Protein AF-A0A662UZ34-F1 (afdb_monomer_lite)

Foldseek 3Di:
DVVVVVVVVVVVVVVVVVVVVVVVLVVLLVVLVVLLVVLLVCLLVQLLVQLVVCVPPPQVVLCVDPLSVVCVVVVDDPSNLSSVLSSQLSSLVSNLVSLVSSVDDDPVSVVSNVVSVLSNLLSVLVCLLVVQLSVLLVVLVVQLVVVCVVDDPVCNVVSVVSSVLSSQLSNLVSNQVSCVSSVNPCVQSNLLSQLVSLLVVLLCCLVPVLVVVCVVPVVCVVVSVVSSVVSNVVSNLVSQLSSCVVPPVSNVVSVVVVVVVVVVVVVVCVVVVVVVVVVVVVVVVVPD

Structure (mmCIF, N/CA/C/O backbone):
data_AF-A0A662UZ34-F1
#
_entry.id   AF-A0A662UZ34-F1
#
loop_
_atom_sit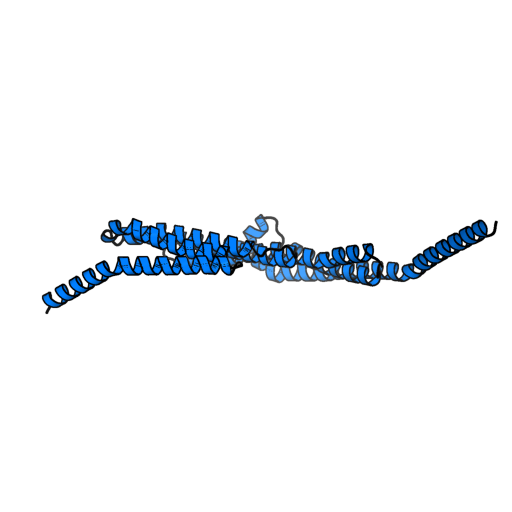e.group_PDB
_atom_site.id
_atom_site.type_symbol
_atom_site.label_atom_id
_atom_site.label_alt_id
_atom_site.label_comp_id
_atom_site.label_asym_id
_atom_site.label_entity_id
_atom_site.label_seq_id
_atom_site.pdbx_PDB_ins_code
_atom_site.Cartn_x
_atom_site.Cartn_y
_atom_site.Cartn_z
_atom_site.occupancy
_atom_site.B_iso_or_equiv
_atom_site.auth_seq_id
_atom_site.auth_comp_id
_atom_site.auth_asym_id
_atom_site.auth_atom_id
_atom_site.pdbx_PDB_model_num
ATOM 1 N N . MET A 1 1 ? 55.546 22.349 -35.699 1.00 67.06 1 MET A N 1
ATOM 2 C CA . MET A 1 1 ? 54.870 21.581 -36.770 1.00 67.06 1 MET A CA 1
ATOM 3 C C . MET A 1 1 ? 54.443 20.185 -36.302 1.00 67.06 1 MET A C 1
ATOM 5 O O . MET A 1 1 ? 53.274 19.873 -36.446 1.00 67.06 1 MET A O 1
ATOM 9 N N . LYS A 1 2 ? 55.320 19.399 -35.653 1.00 78.00 2 LYS A N 1
ATOM 10 C CA . LYS A 1 2 ? 55.004 18.058 -35.110 1.00 78.00 2 LYS A CA 1
ATOM 11 C C . LYS A 1 2 ? 53.800 18.019 -34.144 1.00 78.00 2 LYS A C 1
ATOM 13 O O . LYS A 1 2 ? 52.876 17.260 -34.371 1.00 78.00 2 LYS A O 1
ATOM 18 N N . ILE A 1 3 ? 53.741 18.946 -33.184 1.00 82.38 3 ILE A N 1
ATOM 19 C CA . ILE A 1 3 ? 52.634 19.054 -32.207 1.00 82.38 3 ILE A CA 1
ATOM 20 C C . ILE A 1 3 ? 51.262 19.262 -32.880 1.00 82.38 3 ILE A C 1
ATOM 22 O O . ILE A 1 3 ? 50.265 18.700 -32.443 1.00 82.38 3 ILE A O 1
ATOM 26 N N . LEU A 1 4 ? 51.205 20.052 -33.960 1.00 82.50 4 LEU A N 1
ATOM 27 C CA . LEU A 1 4 ? 49.956 20.313 -34.686 1.00 82.50 4 LEU A CA 1
ATOM 28 C C . LEU A 1 4 ? 49.492 19.073 -35.466 1.00 82.50 4 LEU A C 1
ATOM 30 O O . LEU A 1 4 ? 48.300 18.785 -35.509 1.00 82.50 4 LEU A O 1
ATOM 34 N N . ALA A 1 5 ? 50.434 18.330 -36.054 1.00 85.56 5 ALA A N 1
ATOM 35 C CA . ALA A 1 5 ? 50.147 17.071 -36.735 1.00 85.56 5 ALA A CA 1
ATOM 36 C C . ALA A 1 5 ? 49.669 15.993 -35.748 1.00 85.56 5 ALA A C 1
ATOM 38 O O . ALA A 1 5 ? 48.693 15.302 -36.026 1.00 85.56 5 ALA A O 1
ATOM 39 N N . ASP A 1 6 ? 50.291 15.904 -34.570 1.00 88.56 6 ASP A N 1
ATOM 40 C CA . ASP A 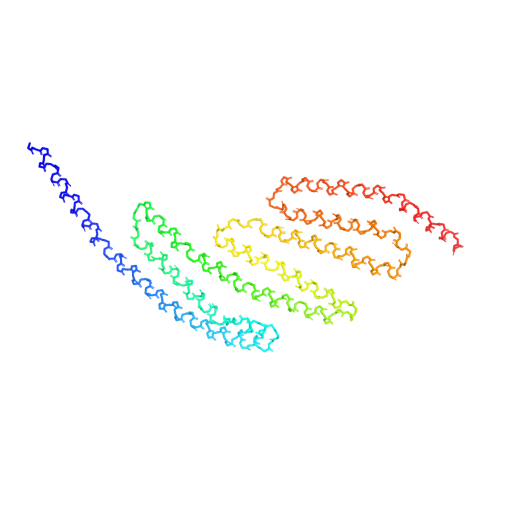1 6 ? 49.896 14.960 -33.520 1.00 88.56 6 ASP A CA 1
ATOM 41 C C . ASP A 1 6 ? 48.487 15.275 -32.979 1.00 88.56 6 ASP A C 1
ATOM 43 O O . ASP A 1 6 ? 47.665 14.369 -32.843 1.00 88.56 6 ASP A O 1
ATOM 47 N N . ALA A 1 7 ? 48.161 16.556 -32.764 1.00 86.25 7 ALA A N 1
ATOM 48 C CA . ALA A 1 7 ? 46.827 16.987 -32.334 1.00 86.25 7 ALA A CA 1
ATOM 49 C C . ALA A 1 7 ? 45.736 16.702 -33.384 1.00 86.25 7 ALA A C 1
ATOM 51 O O . ALA A 1 7 ? 44.643 16.256 -33.036 1.00 86.25 7 ALA A O 1
ATOM 52 N N . LEU A 1 8 ? 46.030 16.917 -34.673 1.00 87.25 8 LEU A N 1
ATOM 53 C CA . LEU A 1 8 ? 45.118 16.578 -35.771 1.00 87.25 8 LEU A CA 1
ATOM 54 C C . LEU A 1 8 ? 44.890 15.067 -35.872 1.00 87.25 8 LEU A C 1
ATOM 56 O O . LEU A 1 8 ? 43.747 14.633 -36.014 1.00 87.25 8 LEU A O 1
ATOM 60 N N . ASN A 1 9 ? 45.948 14.267 -35.732 1.00 89.19 9 ASN A N 1
ATOM 61 C CA . ASN A 1 9 ? 45.849 12.809 -35.740 1.00 89.19 9 ASN A CA 1
ATOM 62 C C . ASN A 1 9 ? 45.040 12.294 -34.542 1.00 89.19 9 ASN A C 1
ATOM 64 O O . ASN A 1 9 ? 44.185 11.428 -34.708 1.00 89.19 9 ASN A O 1
ATOM 68 N N . GLN A 1 10 ? 45.251 12.856 -33.349 1.00 90.25 10 GLN A N 1
ATOM 69 C CA . GLN A 1 10 ? 44.483 12.505 -32.155 1.00 90.25 10 GLN A CA 1
ATOM 70 C C . GLN A 1 10 ? 43.002 12.877 -32.304 1.00 90.25 10 GLN A C 1
ATOM 72 O O . GLN A 1 10 ? 42.129 12.086 -31.957 1.00 90.25 10 GLN A O 1
ATOM 77 N N . PHE A 1 11 ? 42.698 14.048 -32.869 1.00 90.06 11 PHE A N 1
ATOM 78 C CA . PHE A 1 11 ? 41.322 14.457 -33.146 1.00 90.06 11 PHE A CA 1
ATOM 79 C C . PHE A 1 11 ? 40.639 13.534 -34.163 1.00 90.06 11 PHE A C 1
ATOM 81 O O . PHE A 1 11 ? 39.514 13.093 -33.933 1.00 90.06 11 PHE A O 1
ATOM 88 N N . GLN A 1 12 ? 41.327 13.182 -35.253 1.00 89.94 12 GLN A N 1
ATOM 89 C CA . GLN A 1 12 ? 40.814 12.232 -36.242 1.00 89.94 12 GLN A CA 1
ATOM 90 C C . GLN A 1 12 ? 40.575 10.846 -35.634 1.00 89.94 12 GLN A C 1
ATOM 92 O O . GLN A 1 12 ? 39.525 10.254 -35.874 1.00 89.94 12 GLN A O 1
ATOM 97 N N . GLN A 1 13 ? 41.493 10.348 -34.800 1.00 88.56 13 GLN A N 1
ATOM 98 C CA . GLN A 1 13 ? 41.311 9.078 -34.094 1.00 88.56 13 GLN A CA 1
ATOM 99 C C . GLN A 1 13 ? 40.128 9.129 -33.124 1.00 88.56 13 GLN A C 1
ATOM 101 O O . GLN A 1 13 ? 39.324 8.202 -33.106 1.00 88.56 13 GLN A O 1
ATOM 106 N N . ASN A 1 14 ? 39.956 10.222 -32.379 1.00 88.75 14 ASN A N 1
ATOM 107 C CA . ASN A 1 14 ? 38.806 10.403 -31.492 1.00 88.75 14 ASN A CA 1
ATOM 108 C C . ASN A 1 14 ? 37.482 10.415 -32.270 1.00 88.75 14 ASN A C 1
ATOM 110 O O . ASN A 1 14 ? 36.530 9.765 -31.847 1.00 88.75 14 ASN A O 1
ATOM 114 N N . LEU A 1 15 ? 37.422 11.089 -33.425 1.00 89.12 15 LEU A N 1
ATOM 115 C CA . LEU A 1 15 ? 36.237 11.071 -34.289 1.00 89.12 15 LEU A CA 1
ATOM 116 C C . LEU A 1 15 ? 35.927 9.667 -34.812 1.00 89.12 15 LEU A C 1
ATOM 118 O O . LEU A 1 15 ? 34.780 9.234 -34.753 1.00 89.12 15 LEU A O 1
ATOM 122 N N . VAL A 1 16 ? 36.939 8.939 -35.289 1.00 90.00 16 VAL A N 1
ATOM 123 C CA . VAL A 1 16 ? 36.770 7.559 -35.764 1.00 90.00 16 VAL A CA 1
ATOM 124 C C . VAL A 1 16 ? 36.310 6.644 -34.628 1.00 90.00 16 VAL A C 1
ATOM 126 O O . VAL A 1 16 ? 35.415 5.829 -34.832 1.00 90.00 16 VAL A O 1
ATOM 129 N N . ASN A 1 17 ? 36.848 6.813 -33.420 1.00 87.25 17 ASN A N 1
ATOM 130 C CA . ASN A 1 17 ? 36.442 6.043 -32.245 1.00 87.25 17 ASN A CA 1
ATOM 131 C C . ASN A 1 17 ? 34.979 6.309 -31.862 1.00 87.25 17 ASN A C 1
ATOM 133 O O . ASN A 1 17 ? 34.238 5.356 -31.640 1.00 87.25 17 ASN A O 1
ATOM 137 N N . VAL A 1 18 ? 34.540 7.573 -31.865 1.00 85.31 18 VAL A N 1
ATOM 138 C CA . VAL A 1 18 ? 33.136 7.938 -31.607 1.00 85.31 18 VAL A CA 1
ATOM 139 C C . VAL A 1 18 ? 32.210 7.370 -32.685 1.00 85.31 18 VAL A C 1
ATOM 141 O O . VAL A 1 18 ? 31.170 6.803 -32.365 1.00 85.31 18 VAL A O 1
ATOM 144 N N . LEU A 1 19 ? 32.583 7.468 -33.965 1.00 85.75 19 LEU A N 1
ATOM 145 C CA . LEU A 1 19 ? 31.785 6.906 -35.061 1.00 85.75 19 LEU A CA 1
ATOM 146 C C . LEU A 1 19 ? 31.680 5.380 -34.967 1.00 85.75 19 LEU A C 1
ATOM 148 O O . LEU A 1 19 ? 30.591 4.832 -35.129 1.00 85.75 19 LEU A O 1
ATOM 152 N N . ASN A 1 20 ? 32.783 4.698 -34.655 1.00 88.56 20 ASN A N 1
ATOM 153 C CA . ASN A 1 20 ? 32.791 3.252 -34.452 1.00 88.56 20 ASN A CA 1
ATOM 154 C C . ASN A 1 20 ? 31.930 2.851 -33.250 1.00 88.56 20 ASN A C 1
ATOM 156 O O . ASN A 1 20 ? 31.204 1.863 -33.325 1.00 88.56 20 ASN A O 1
ATOM 160 N N . GLU A 1 21 ? 31.960 3.619 -32.161 1.00 83.81 21 GLU A N 1
ATOM 161 C CA . GLU A 1 21 ? 31.096 3.383 -31.006 1.00 83.81 21 GLU A CA 1
ATOM 162 C C . GLU A 1 21 ? 29.612 3.534 -31.369 1.00 83.81 21 GLU A C 1
ATOM 164 O O . GLU A 1 21 ? 28.816 2.656 -31.041 1.00 83.81 21 GLU A O 1
ATOM 169 N N . VAL A 1 22 ? 29.239 4.574 -32.123 1.00 82.12 22 VAL A N 1
ATOM 170 C CA . VAL A 1 22 ? 27.859 4.769 -32.602 1.00 82.12 22 VAL A CA 1
ATOM 171 C C . VAL A 1 22 ? 27.410 3.610 -33.494 1.00 82.12 22 VAL A C 1
ATOM 173 O O . VAL A 1 22 ? 26.333 3.052 -33.278 1.00 82.12 22 VAL A O 1
ATOM 176 N N . VAL A 1 23 ? 28.232 3.204 -34.467 1.00 87.50 23 VAL A N 1
ATOM 177 C CA . VAL A 1 23 ? 27.909 2.097 -35.382 1.00 87.50 23 VAL A CA 1
ATOM 178 C C . VAL A 1 23 ? 27.772 0.775 -34.624 1.00 87.50 23 VAL A C 1
ATOM 180 O O . VAL A 1 23 ? 26.818 0.033 -34.858 1.00 87.50 23 VAL A O 1
ATOM 183 N N . ASN A 1 24 ? 28.651 0.507 -33.657 1.00 89.81 24 ASN A N 1
ATOM 184 C CA . ASN A 1 24 ? 28.604 -0.710 -32.841 1.00 89.81 24 ASN A CA 1
ATOM 185 C C . ASN A 1 24 ? 27.383 -0.769 -31.906 1.00 89.81 24 ASN A C 1
ATOM 187 O O . ASN A 1 24 ? 27.010 -1.853 -31.460 1.00 89.81 24 ASN A O 1
ATOM 191 N N . ARG A 1 25 ? 26.736 0.369 -31.621 1.00 88.25 25 ARG A N 1
ATOM 192 C CA . ARG A 1 25 ? 25.513 0.456 -30.802 1.00 88.25 25 ARG A CA 1
ATOM 193 C C . ARG A 1 25 ? 24.221 0.376 -31.619 1.00 88.25 25 ARG A C 1
ATOM 195 O O . ARG A 1 25 ? 23.162 0.145 -31.041 1.00 88.25 25 ARG A O 1
ATOM 202 N N . LEU A 1 26 ? 24.269 0.509 -32.949 1.00 91.00 26 LEU A N 1
ATOM 203 C CA . LEU A 1 26 ? 23.073 0.386 -33.796 1.00 91.00 26 LEU A CA 1
ATOM 204 C C . LEU A 1 26 ? 22.305 -0.934 -33.578 1.00 91.00 26 LEU A C 1
ATOM 206 O O . LEU A 1 26 ? 21.080 -0.872 -33.450 1.00 91.00 26 LEU A O 1
ATOM 210 N N . PRO A 1 27 ? 22.960 -2.110 -33.468 1.00 92.94 27 PRO A N 1
ATOM 211 C CA . PRO A 1 27 ? 22.248 -3.361 -33.218 1.00 92.94 27 PRO A CA 1
ATOM 212 C C . PRO A 1 27 ? 21.472 -3.370 -31.895 1.00 92.94 27 PRO A C 1
ATOM 214 O O . PRO A 1 27 ? 20.335 -3.840 -31.866 1.00 92.94 27 PRO A O 1
ATOM 217 N N . SER A 1 28 ? 22.041 -2.828 -30.809 1.00 94.44 28 SER A N 1
ATOM 218 C CA . SER A 1 28 ? 21.357 -2.791 -29.510 1.00 94.44 28 SER A CA 1
ATOM 219 C C . SER A 1 28 ? 20.204 -1.791 -29.498 1.00 94.44 28 SER A C 1
ATOM 221 O O . SER A 1 28 ? 19.167 -2.083 -28.910 1.00 94.44 28 SER A O 1
ATOM 223 N N . ILE A 1 29 ? 20.328 -0.664 -30.207 1.00 94.06 29 ILE A N 1
ATOM 224 C CA . ILE A 1 29 ? 19.228 0.297 -30.385 1.00 94.06 29 ILE A CA 1
ATOM 225 C C . ILE A 1 29 ? 18.052 -0.353 -31.118 1.00 94.06 29 ILE A C 1
ATOM 227 O O . ILE A 1 29 ? 16.913 -0.264 -30.659 1.00 94.06 29 ILE A O 1
ATOM 231 N N . ILE A 1 30 ? 18.318 -1.046 -32.228 1.00 96.44 30 ILE A N 1
ATOM 232 C CA . ILE A 1 30 ? 17.278 -1.758 -32.983 1.00 96.44 30 ILE A CA 1
ATOM 233 C C . ILE A 1 30 ? 16.635 -2.838 -32.105 1.00 96.44 30 ILE A C 1
ATOM 235 O O . ILE A 1 30 ? 15.409 -2.929 -32.043 1.00 96.44 30 ILE A O 1
ATOM 239 N N . GLY A 1 31 ? 17.443 -3.617 -31.383 1.00 97.62 31 GLY A N 1
ATOM 240 C CA . GLY A 1 31 ? 16.947 -4.631 -30.455 1.00 97.62 31 GLY A CA 1
ATOM 241 C C . GLY A 1 31 ? 16.064 -4.046 -29.349 1.00 97.62 31 GLY A C 1
ATOM 242 O O . GLY A 1 31 ? 14.992 -4.580 -29.079 1.00 97.62 31 GLY A O 1
ATOM 243 N N . ALA A 1 32 ? 16.456 -2.916 -28.759 1.00 97.50 32 ALA A N 1
ATOM 244 C CA . ALA A 1 32 ? 15.689 -2.235 -27.719 1.00 97.50 32 ALA A CA 1
ATOM 245 C C . ALA A 1 32 ? 14.325 -1.754 -28.239 1.00 97.50 32 ALA A C 1
ATOM 247 O O . ALA A 1 32 ? 13.303 -1.969 -27.586 1.00 97.50 32 ALA A O 1
ATOM 248 N N . ILE A 1 33 ? 14.285 -1.179 -29.446 1.00 97.56 33 ILE A N 1
ATOM 249 C CA . ILE A 1 33 ? 13.031 -0.784 -30.107 1.00 97.56 33 ILE A CA 1
ATOM 250 C C . ILE A 1 33 ? 12.129 -2.006 -30.315 1.00 97.56 33 ILE A C 1
ATOM 252 O O . ILE A 1 33 ? 10.944 -1.956 -29.988 1.00 97.56 33 ILE A O 1
ATOM 256 N N . ILE A 1 34 ? 12.684 -3.116 -30.811 1.00 98.31 34 ILE A N 1
ATOM 257 C CA . ILE A 1 34 ? 11.935 -4.363 -31.011 1.00 98.31 34 ILE A CA 1
ATOM 258 C C . ILE A 1 34 ? 11.365 -4.878 -29.683 1.00 98.31 34 ILE A C 1
ATOM 260 O O . ILE A 1 34 ? 10.194 -5.248 -29.639 1.00 98.31 34 ILE A O 1
ATOM 264 N N . ILE A 1 35 ? 12.143 -4.861 -28.597 1.00 98.31 35 ILE A N 1
ATOM 265 C CA . ILE A 1 35 ? 11.679 -5.288 -27.268 1.00 98.31 35 ILE A CA 1
ATOM 266 C C . ILE A 1 35 ? 10.489 -4.446 -26.799 1.00 98.31 35 ILE A C 1
ATOM 268 O O . ILE A 1 35 ? 9.485 -5.012 -26.368 1.00 98.31 35 ILE A O 1
ATOM 272 N N . VAL A 1 36 ? 10.559 -3.116 -26.915 1.00 98.19 36 VAL A N 1
ATOM 273 C CA . VAL A 1 36 ? 9.448 -2.232 -26.520 1.00 98.19 36 VAL A CA 1
ATOM 274 C C . VAL A 1 36 ? 8.213 -2.480 -27.385 1.00 98.19 36 VAL A C 1
ATOM 276 O O . VAL A 1 36 ? 7.099 -2.530 -26.864 1.00 98.19 36 VAL A O 1
ATOM 279 N N . LEU A 1 37 ? 8.385 -2.690 -28.694 1.00 98.38 37 LEU A N 1
ATOM 280 C CA . LEU A 1 37 ? 7.277 -3.026 -29.592 1.00 98.38 37 LEU A CA 1
ATOM 281 C C . LEU A 1 37 ? 6.620 -4.357 -29.208 1.00 98.38 37 LEU A C 1
ATOM 283 O O . LEU A 1 37 ? 5.393 -4.435 -29.135 1.00 98.38 37 LEU A O 1
ATOM 287 N N . ILE A 1 38 ? 7.417 -5.386 -28.908 1.00 98.38 38 ILE A N 1
ATOM 288 C CA . ILE A 1 38 ? 6.913 -6.675 -28.417 1.00 98.38 38 ILE A CA 1
ATOM 289 C C . ILE A 1 38 ? 6.170 -6.479 -27.094 1.00 98.38 38 ILE A C 1
ATOM 291 O O . ILE A 1 38 ? 5.065 -6.994 -26.941 1.00 98.38 38 ILE A O 1
ATOM 295 N N . GLY A 1 39 ? 6.732 -5.707 -26.164 1.00 98.31 39 GLY A N 1
ATOM 296 C CA . GLY A 1 39 ? 6.106 -5.380 -24.887 1.00 98.31 39 GLY A CA 1
ATOM 297 C C . GLY A 1 39 ? 4.767 -4.667 -25.040 1.00 98.31 39 GLY A C 1
ATOM 298 O O . GLY A 1 39 ? 3.802 -5.023 -24.371 1.00 98.31 39 GLY A O 1
ATOM 299 N N . TYR A 1 40 ? 4.672 -3.712 -25.963 1.00 98.38 40 TYR A N 1
ATOM 300 C CA . TYR A 1 40 ? 3.424 -3.021 -26.277 1.00 98.38 40 TYR A CA 1
ATOM 301 C C . TYR A 1 40 ? 2.358 -3.976 -26.819 1.00 98.38 40 TYR A C 1
ATOM 303 O O . TYR A 1 40 ? 1.230 -3.979 -26.324 1.00 98.38 40 TYR A O 1
ATOM 311 N N . VAL A 1 41 ? 2.713 -4.816 -27.797 1.00 98.44 41 VAL A N 1
ATOM 312 C CA . VAL A 1 41 ? 1.787 -5.800 -28.380 1.00 98.44 41 VAL A CA 1
ATOM 313 C C . VAL A 1 41 ? 1.362 -6.830 -27.331 1.00 98.44 41 VAL A C 1
ATOM 315 O O . VAL A 1 41 ? 0.172 -7.100 -27.182 1.00 98.44 41 VAL A O 1
ATOM 318 N N . ALA A 1 42 ? 2.306 -7.370 -26.559 1.00 98.31 42 ALA A N 1
ATOM 319 C CA . ALA A 1 42 ? 2.018 -8.304 -25.475 1.00 98.31 42 ALA A CA 1
ATOM 320 C C . ALA A 1 42 ? 1.122 -7.665 -24.404 1.00 98.31 42 ALA A C 1
ATOM 322 O O . ALA A 1 42 ? 0.151 -8.281 -23.967 1.00 98.31 42 ALA A O 1
ATOM 323 N N . GLY A 1 43 ? 1.405 -6.417 -24.026 1.00 98.25 43 GLY A N 1
ATOM 324 C CA . GLY A 1 43 ? 0.610 -5.645 -23.078 1.00 98.25 43 GLY A CA 1
ATOM 325 C C . GLY A 1 43 ? -0.819 -5.421 -23.562 1.00 98.25 43 GLY A C 1
ATOM 326 O O . GLY A 1 43 ? -1.753 -5.588 -22.784 1.00 98.25 43 GLY A O 1
ATOM 327 N N . GLU A 1 44 ? -1.011 -5.105 -24.843 1.00 98.00 44 GLU A N 1
ATOM 328 C CA . GLU A 1 44 ? -2.340 -4.953 -25.444 1.00 98.00 44 GLU A CA 1
ATOM 329 C C . GLU A 1 44 ? -3.127 -6.268 -25.432 1.00 98.00 44 GLU A C 1
ATOM 331 O O . GLU A 1 44 ? -4.288 -6.298 -25.018 1.00 98.00 44 GLU A O 1
ATOM 336 N N . LEU A 1 45 ? -2.491 -7.368 -25.845 1.00 98.12 45 LEU A N 1
ATOM 337 C CA . LEU A 1 45 ? -3.126 -8.685 -25.903 1.00 98.12 45 LEU A CA 1
ATOM 338 C C . LEU A 1 45 ? -3.509 -9.187 -24.507 1.00 98.12 45 LEU A C 1
ATOM 340 O O . LEU A 1 45 ? -4.653 -9.590 -24.284 1.00 98.12 45 LEU A O 1
ATOM 344 N N . ILE A 1 46 ? -2.569 -9.142 -23.562 1.00 98.06 46 ILE A N 1
ATOM 345 C CA . ILE A 1 46 ? -2.771 -9.629 -22.194 1.00 98.06 46 ILE A CA 1
ATOM 346 C C . ILE A 1 46 ? -3.713 -8.695 -21.430 1.00 98.06 46 ILE A C 1
ATOM 348 O O . ILE A 1 46 ? -4.646 -9.173 -20.787 1.00 98.06 46 ILE A O 1
ATOM 352 N N . GLY A 1 47 ? -3.532 -7.376 -21.538 1.00 97.50 47 GLY A N 1
ATOM 353 C CA . GLY A 1 47 ? -4.408 -6.387 -20.907 1.00 97.50 47 GLY A CA 1
ATOM 354 C C . GLY A 1 47 ? -5.855 -6.519 -21.380 1.00 97.50 47 GLY A C 1
ATOM 355 O O . GLY A 1 47 ? -6.771 -6.562 -20.559 1.00 97.50 47 GLY A O 1
ATOM 356 N N . SER A 1 48 ? -6.068 -6.707 -22.685 1.00 97.19 48 SER A N 1
ATOM 357 C CA . SER A 1 48 ? -7.398 -6.963 -23.252 1.00 97.19 48 SER A CA 1
ATOM 358 C C . SER A 1 48 ? -7.991 -8.299 -22.800 1.00 97.19 48 SER A C 1
ATOM 360 O O . SER A 1 48 ? -9.198 -8.398 -22.563 1.00 97.19 48 SER A O 1
ATOM 362 N N . ALA A 1 49 ? -7.171 -9.347 -22.681 1.00 97.56 49 ALA A N 1
ATOM 363 C CA . ALA A 1 49 ? -7.619 -10.639 -22.168 1.00 97.56 49 ALA A CA 1
ATOM 364 C C . ALA A 1 49 ? -8.068 -10.527 -20.704 1.00 97.56 49 ALA A C 1
ATOM 366 O O . ALA A 1 49 ? -9.155 -10.992 -20.357 1.00 97.56 49 ALA A O 1
ATOM 367 N N . ILE A 1 50 ? -7.272 -9.859 -19.866 1.00 96.94 50 ILE A N 1
ATOM 368 C CA . ILE A 1 50 ? -7.583 -9.630 -18.453 1.00 96.94 50 ILE A CA 1
ATOM 369 C C . ILE A 1 50 ? -8.827 -8.764 -18.309 1.00 96.94 50 ILE A C 1
ATOM 371 O O . ILE A 1 50 ? -9.709 -9.135 -17.541 1.00 96.94 50 ILE A O 1
ATOM 375 N N . ASN A 1 51 ? -8.960 -7.689 -19.089 1.00 97.12 51 ASN A N 1
ATOM 376 C CA . ASN A 1 51 ? -10.171 -6.871 -19.121 1.00 97.12 51 ASN A CA 1
ATOM 377 C C . ASN A 1 51 ? -11.414 -7.754 -19.324 1.00 97.12 51 ASN A C 1
ATOM 379 O O . ASN A 1 51 ? -12.299 -7.780 -18.471 1.00 97.12 51 ASN A O 1
ATOM 383 N N . LYS A 1 52 ? -11.438 -8.588 -20.374 1.00 96.75 52 LYS A N 1
ATOM 384 C CA . LYS A 1 52 ? -12.574 -9.487 -20.652 1.00 96.75 52 LYS A CA 1
ATOM 385 C C . LYS A 1 52 ? -12.869 -10.449 -19.500 1.00 96.75 52 LYS A C 1
ATOM 387 O O . LYS A 1 52 ? -14.037 -10.727 -19.213 1.00 96.75 52 LYS A O 1
ATOM 392 N N . VAL A 1 53 ? -11.829 -10.975 -18.849 1.00 96.50 53 VAL A N 1
ATOM 393 C CA . VAL A 1 53 ? -11.969 -11.852 -17.676 1.00 96.50 53 VAL A CA 1
ATOM 394 C C . VAL A 1 53 ? -12.598 -11.081 -16.514 1.00 96.50 53 VAL A C 1
ATOM 396 O O . VAL A 1 53 ? -13.624 -11.511 -15.986 1.00 96.50 53 VAL A O 1
ATOM 399 N N . ILE A 1 54 ? -12.056 -9.920 -16.154 1.00 95.44 54 ILE A N 1
ATOM 400 C CA . ILE A 1 54 ? -12.563 -9.089 -15.057 1.00 95.44 54 ILE A CA 1
ATOM 401 C C . ILE A 1 54 ? -13.993 -8.632 -15.332 1.00 95.44 54 ILE A C 1
ATOM 403 O O . ILE A 1 54 ? -14.858 -8.792 -14.470 1.00 95.44 54 ILE A O 1
ATOM 407 N N . GLN A 1 55 ? -14.282 -8.154 -16.540 1.00 94.75 55 GLN A N 1
ATOM 408 C CA . GLN A 1 55 ? -15.616 -7.716 -16.930 1.00 94.75 55 GLN A CA 1
ATOM 4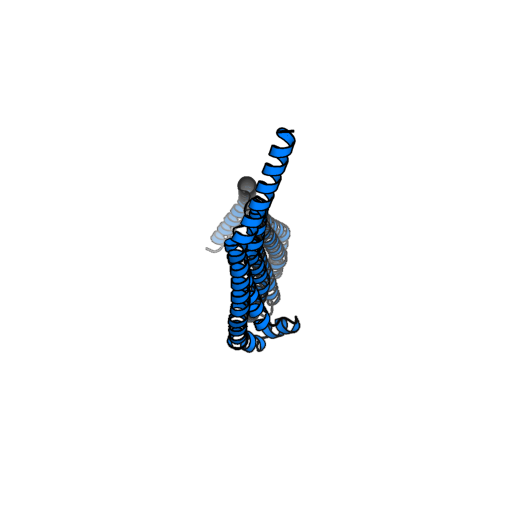09 C C . GLN A 1 55 ? -16.647 -8.836 -16.730 1.00 94.75 55 GLN A C 1
ATOM 411 O O . GLN A 1 55 ? -17.743 -8.621 -16.206 1.00 94.75 55 GLN A O 1
ATOM 416 N N . LYS A 1 56 ? -16.304 -10.064 -17.140 1.00 94.75 56 LYS A N 1
ATOM 417 C CA . LYS A 1 56 ? -17.212 -11.213 -17.075 1.00 94.75 56 LYS A CA 1
ATOM 418 C C . LYS A 1 56 ? -17.386 -11.754 -15.657 1.00 94.75 56 LYS A C 1
ATOM 420 O O . LYS A 1 56 ? -18.519 -12.042 -15.274 1.00 94.75 56 LYS A O 1
ATOM 425 N N . PHE A 1 57 ? -16.292 -11.934 -14.921 1.00 93.75 57 PHE A N 1
ATOM 426 C CA . PHE A 1 57 ? -16.285 -12.677 -13.658 1.00 93.75 57 PHE A CA 1
ATOM 427 C C . PHE A 1 57 ? -16.359 -11.795 -12.412 1.00 93.75 57 PHE A C 1
ATOM 429 O O . PHE A 1 57 ? -16.824 -12.269 -11.380 1.00 93.75 57 PHE A O 1
ATOM 436 N N . VAL A 1 58 ? -15.937 -10.534 -12.496 1.00 90.62 58 VAL A N 1
ATOM 437 C CA . VAL A 1 58 ? -15.884 -9.619 -11.348 1.00 90.62 58 VAL A CA 1
ATOM 438 C C . VAL A 1 58 ? -16.883 -8.486 -11.530 1.00 90.62 58 VAL A C 1
ATOM 440 O O . VAL A 1 58 ? -17.809 -8.350 -10.735 1.00 90.62 58 VAL A O 1
ATOM 443 N N . GLU A 1 59 ? -16.756 -7.708 -12.602 1.00 89.75 59 GLU A N 1
ATOM 444 C CA . GLU A 1 59 ? -17.498 -6.458 -12.753 1.00 89.75 59 GLU A CA 1
ATOM 445 C C . GLU A 1 59 ? -19.002 -6.685 -12.967 1.00 89.75 59 GLU A C 1
ATOM 447 O O . GLU A 1 59 ? -19.821 -6.092 -12.269 1.00 89.75 59 GLU A O 1
ATOM 452 N N . LYS A 1 60 ? -19.404 -7.592 -13.870 1.00 90.31 60 LYS A N 1
ATOM 453 C CA . LYS A 1 60 ? -20.829 -7.900 -14.106 1.00 90.31 60 LYS A CA 1
ATOM 454 C C . LYS A 1 60 ? -21.558 -8.392 -12.845 1.00 90.31 60 LYS A C 1
ATOM 456 O O . LYS A 1 60 ? -22.649 -7.880 -12.579 1.00 90.31 60 LYS A O 1
ATOM 461 N N . PRO A 1 61 ? -21.025 -9.358 -12.069 1.00 89.06 61 PRO A N 1
ATOM 462 C CA . PRO A 1 61 ? -21.611 -9.724 -10.781 1.00 89.06 61 PRO A CA 1
ATOM 463 C C . PRO A 1 61 ? -21.618 -8.568 -9.781 1.00 89.06 61 PRO A C 1
ATOM 465 O O . PRO A 1 61 ? -22.637 -8.340 -9.129 1.00 89.06 61 PRO A O 1
ATOM 468 N N . LEU A 1 62 ? -20.522 -7.808 -9.690 1.00 87.56 62 LEU A N 1
ATOM 469 C CA . LEU A 1 62 ? -20.398 -6.712 -8.734 1.00 87.56 62 LEU A CA 1
ATOM 470 C C . LEU A 1 62 ? -21.401 -5.590 -9.017 1.00 87.56 62 LEU A C 1
ATOM 472 O O . LEU A 1 62 ? -22.023 -5.097 -8.080 1.00 87.56 62 LEU A O 1
ATOM 476 N N . ASN A 1 63 ? -21.647 -5.256 -10.285 1.00 87.62 63 ASN A N 1
ATOM 477 C CA . ASN A 1 63 ? -22.613 -4.237 -10.716 1.00 87.62 63 ASN A CA 1
ATOM 478 C C . ASN A 1 63 ? -24.063 -4.546 -10.297 1.00 87.62 63 ASN A C 1
ATOM 480 O O . ASN A 1 63 ? -24.911 -3.655 -10.296 1.00 87.62 63 ASN A O 1
ATOM 484 N N . ARG A 1 64 ? -24.371 -5.792 -9.911 1.00 88.31 64 ARG A N 1
ATOM 485 C CA . ARG A 1 64 ? -25.682 -6.163 -9.347 1.00 88.31 64 ARG A CA 1
ATOM 486 C C . ARG A 1 64 ? -25.808 -5.829 -7.860 1.00 88.31 64 ARG A C 1
ATOM 488 O O . ARG A 1 64 ? -26.916 -5.834 -7.333 1.00 88.31 64 ARG A O 1
ATOM 495 N N . THR A 1 65 ? -24.694 -5.548 -7.192 1.00 85.50 65 THR A N 1
ATOM 496 C CA . THR A 1 65 ? -24.633 -5.197 -5.771 1.00 85.50 65 THR A CA 1
ATOM 497 C C . THR A 1 65 ? -24.663 -3.684 -5.574 1.00 85.50 65 THR A C 1
ATOM 499 O O . THR A 1 65 ? -24.257 -2.920 -6.451 1.00 85.50 65 THR A O 1
ATOM 502 N N . ASP A 1 66 ? -25.067 -3.238 -4.387 1.00 81.12 66 ASP A N 1
ATOM 503 C CA . ASP A 1 66 ? -25.045 -1.813 -4.033 1.00 81.12 66 ASP A CA 1
ATOM 504 C C . ASP A 1 66 ? -23.623 -1.243 -3.951 1.00 81.12 66 ASP A C 1
ATOM 506 O O . ASP A 1 66 ? -23.444 -0.032 -3.978 1.00 81.12 66 ASP A O 1
ATOM 510 N N . ILE A 1 67 ? -22.598 -2.091 -3.823 1.00 78.69 67 ILE A N 1
ATOM 511 C CA . ILE A 1 67 ? -21.189 -1.678 -3.881 1.00 78.69 67 ILE A CA 1
ATOM 512 C C . ILE A 1 67 ? -20.799 -1.364 -5.330 1.00 78.69 67 ILE A C 1
ATOM 514 O O . ILE A 1 67 ? -20.265 -0.292 -5.599 1.00 78.69 67 ILE A O 1
ATOM 518 N N . GLY A 1 68 ? -21.106 -2.265 -6.269 1.00 82.56 68 GLY A N 1
ATOM 519 C CA . GLY A 1 68 ? -20.774 -2.065 -7.683 1.00 82.56 68 GLY A CA 1
ATOM 520 C C . GLY A 1 68 ? -21.510 -0.890 -8.316 1.00 82.56 68 GLY A C 1
ATOM 521 O O . GLY A 1 68 ? -20.916 -0.167 -9.108 1.00 82.56 68 GLY A O 1
ATOM 522 N N . LYS A 1 69 ? -22.762 -0.635 -7.912 1.00 83.31 69 LYS A N 1
ATOM 523 C CA . LYS A 1 69 ? -23.497 0.569 -8.333 1.00 83.31 69 LYS A CA 1
ATOM 524 C C . LYS A 1 69 ? -22.770 1.849 -7.919 1.00 83.31 69 LYS A C 1
ATOM 526 O O . LYS A 1 69 ? -22.521 2.687 -8.774 1.00 83.31 69 LYS A O 1
ATOM 531 N N . THR A 1 70 ? -22.346 1.947 -6.655 1.00 80.38 70 THR A N 1
ATOM 532 C CA . THR A 1 70 ? -21.580 3.103 -6.163 1.00 80.38 70 THR A CA 1
ATOM 533 C C . THR A 1 70 ? -20.258 3.275 -6.918 1.00 80.38 70 THR A C 1
ATOM 535 O O . THR A 1 70 ? -19.924 4.384 -7.311 1.00 80.38 70 THR A O 1
ATOM 538 N N . ILE A 1 71 ? -19.511 2.195 -7.179 1.00 82.00 71 ILE A N 1
ATOM 539 C CA . ILE A 1 71 ? -18.251 2.266 -7.948 1.00 82.00 71 ILE A CA 1
ATOM 540 C C . ILE A 1 71 ? -18.500 2.799 -9.367 1.00 82.00 71 ILE A C 1
ATOM 542 O O . ILE A 1 71 ? -17.760 3.650 -9.855 1.00 82.00 71 ILE A O 1
ATOM 546 N N . ARG A 1 72 ? -19.569 2.336 -10.017 1.00 83.31 72 ARG A N 1
ATOM 547 C CA . ARG A 1 72 ? -19.933 2.756 -11.372 1.00 83.31 72 ARG A CA 1
ATOM 548 C C . ARG A 1 72 ? -20.429 4.203 -11.429 1.00 83.31 72 ARG A C 1
ATOM 550 O O . ARG A 1 72 ? -20.127 4.903 -12.389 1.00 83.31 72 ARG A O 1
ATOM 557 N N . GLU A 1 73 ? -21.147 4.663 -10.405 1.00 83.56 73 GLU A N 1
ATOM 558 C CA . GLU A 1 73 ? -21.557 6.069 -10.245 1.00 83.56 73 GLU A CA 1
ATOM 559 C C . GLU A 1 73 ? -20.355 7.015 -10.119 1.00 83.56 73 GLU A C 1
ATOM 561 O O . GLU A 1 73 ? -20.421 8.151 -10.579 1.00 83.56 73 GLU A O 1
ATOM 566 N N . LEU A 1 74 ? -19.231 6.534 -9.577 1.00 79.06 74 LEU A N 1
ATOM 567 C CA . LEU A 1 74 ? -17.959 7.264 -9.543 1.00 79.06 74 LEU A CA 1
ATOM 568 C C . LEU A 1 74 ? -17.233 7.287 -10.904 1.00 79.06 74 LEU A C 1
ATOM 570 O O . LEU A 1 74 ? -16.132 7.824 -10.996 1.00 79.06 74 LEU A O 1
ATOM 574 N N . GLY A 1 75 ? -17.822 6.708 -11.958 1.00 83.19 75 GLY A N 1
ATOM 575 C CA . GLY A 1 75 ? -17.235 6.649 -13.299 1.00 83.19 75 GLY A CA 1
ATOM 576 C C . GLY A 1 75 ? -16.075 5.659 -13.431 1.00 83.19 75 GLY A C 1
ATOM 577 O O . GLY A 1 75 ? -15.295 5.761 -14.374 1.00 83.19 75 GLY A O 1
ATOM 578 N N . LEU A 1 76 ? -15.937 4.717 -12.491 1.00 83.62 76 LEU A N 1
ATOM 579 C CA . LEU A 1 76 ? -14.854 3.736 -12.482 1.00 83.62 76 LEU A CA 1
ATOM 580 C C . LEU A 1 76 ? -15.289 2.440 -13.181 1.00 83.62 76 LEU A C 1
ATOM 582 O O . LEU A 1 76 ? -16.164 1.726 -12.687 1.00 83.62 76 LEU A O 1
ATOM 586 N N . ASP A 1 77 ? -14.641 2.110 -14.299 1.00 90.38 77 ASP A N 1
ATOM 587 C CA . ASP A 1 77 ? -14.754 0.799 -14.947 1.00 90.38 77 ASP A CA 1
ATOM 588 C C . ASP A 1 77 ? -13.604 -0.105 -14.480 1.00 90.38 77 ASP A C 1
ATOM 590 O O . ASP A 1 77 ? -12.435 0.128 -14.791 1.00 90.38 77 ASP A O 1
ATOM 594 N N . LEU A 1 78 ? -13.928 -1.131 -13.685 1.00 90.62 78 LEU A N 1
ATOM 595 C CA . LEU A 1 78 ? -12.926 -2.023 -13.091 1.00 90.62 78 LEU A CA 1
ATOM 596 C C . LEU A 1 78 ? -12.183 -2.849 -14.136 1.00 90.62 78 LEU A C 1
ATOM 598 O O . LEU A 1 78 ? -11.005 -3.161 -13.947 1.00 90.62 78 LEU A O 1
ATOM 602 N N . SER A 1 79 ? -12.873 -3.247 -15.202 1.00 94.06 79 SER A N 1
ATOM 603 C CA . SER A 1 79 ? -12.296 -4.094 -16.237 1.00 94.06 79 SER A CA 1
ATOM 604 C C . SER A 1 79 ? -11.279 -3.330 -17.073 1.00 94.06 79 SER A C 1
ATOM 606 O O . SER A 1 79 ? -10.155 -3.811 -17.255 1.00 94.06 79 SER A O 1
ATOM 608 N N . ASP A 1 80 ? -11.626 -2.106 -17.469 1.00 94.31 80 ASP A N 1
ATOM 609 C CA . ASP A 1 80 ? -10.727 -1.196 -18.175 1.00 94.31 80 ASP A CA 1
ATOM 610 C C . ASP A 1 80 ? -9.551 -0.785 -17.294 1.00 94.31 80 ASP A C 1
ATOM 612 O O . ASP A 1 80 ? -8.407 -0.769 -17.750 1.00 94.31 80 ASP A O 1
ATOM 616 N N . LEU A 1 81 ? -9.805 -0.528 -16.010 1.00 94.19 81 LEU A N 1
ATOM 617 C CA . LEU A 1 81 ? -8.774 -0.130 -15.065 1.00 94.19 81 LEU A CA 1
ATOM 618 C C . LEU A 1 81 ? -7.746 -1.244 -14.831 1.00 94.19 81 LEU A C 1
ATOM 620 O O . LEU A 1 81 ? -6.548 -1.015 -14.987 1.00 94.19 81 LEU A O 1
ATOM 624 N N . ILE A 1 82 ? -8.187 -2.466 -14.510 1.00 95.50 82 ILE A N 1
ATOM 625 C CA . ILE A 1 82 ? -7.275 -3.600 -14.278 1.00 95.50 82 ILE A CA 1
ATOM 626 C C . ILE A 1 82 ? -6.552 -3.989 -15.575 1.00 95.50 82 ILE A C 1
ATOM 628 O O . ILE A 1 82 ? -5.344 -4.246 -15.557 1.00 95.50 82 ILE A O 1
ATOM 632 N N . GLY A 1 83 ? -7.261 -4.010 -16.708 1.00 96.56 83 GLY A N 1
ATOM 633 C CA . GLY A 1 83 ? -6.664 -4.304 -18.011 1.00 96.56 83 GLY A CA 1
ATOM 634 C C . GLY A 1 83 ? -5.607 -3.272 -18.408 1.00 96.56 83 GLY A C 1
ATOM 635 O O . GLY A 1 83 ? -4.498 -3.640 -18.803 1.00 96.56 83 GLY A O 1
ATOM 636 N N . GLY A 1 84 ? -5.918 -1.985 -18.236 1.00 97.25 84 GLY A N 1
ATOM 637 C CA . GLY A 1 84 ? -5.024 -0.865 -18.522 1.00 97.25 84 GLY A CA 1
ATOM 638 C C . GLY A 1 84 ? -3.780 -0.853 -17.636 1.00 97.25 84 GLY A C 1
ATOM 639 O O . GLY A 1 84 ? -2.671 -0.702 -18.146 1.00 97.25 84 GLY A O 1
ATOM 640 N N . LEU A 1 85 ? -3.936 -1.093 -16.331 1.00 97.31 85 LEU A N 1
ATOM 641 C CA . LEU A 1 85 ? -2.808 -1.206 -15.402 1.00 97.31 85 LEU A CA 1
ATOM 642 C C . LEU A 1 85 ? -1.920 -2.409 -15.723 1.00 97.31 85 LEU A C 1
ATOM 644 O O . LEU A 1 85 ? -0.697 -2.296 -15.694 1.00 97.31 85 LEU A O 1
ATOM 648 N N . THR A 1 86 ? -2.513 -3.541 -16.113 1.00 97.94 86 THR A N 1
ATOM 649 C CA . THR A 1 86 ? -1.731 -4.709 -16.536 1.00 97.94 86 THR A CA 1
ATOM 650 C C . THR A 1 86 ? -0.936 -4.417 -17.809 1.00 97.94 86 THR A C 1
ATOM 652 O O . THR A 1 86 ? 0.255 -4.724 -17.879 1.00 97.94 86 THR A O 1
ATOM 655 N N . LYS A 1 87 ? -1.563 -3.773 -18.803 1.00 98.12 87 LYS A N 1
ATOM 656 C CA . LYS A 1 87 ? -0.873 -3.315 -20.016 1.00 98.12 87 LYS A CA 1
ATOM 657 C C . LYS A 1 87 ? 0.289 -2.385 -19.667 1.00 98.12 87 LYS A C 1
ATOM 659 O O . LYS A 1 87 ? 1.396 -2.597 -20.156 1.00 98.12 87 LYS A O 1
ATOM 664 N N . ALA A 1 88 ? 0.052 -1.389 -18.812 1.00 98.06 88 ALA A N 1
ATOM 665 C CA . ALA A 1 88 ? 1.083 -0.458 -18.366 1.00 98.06 88 ALA A CA 1
ATOM 666 C C . ALA A 1 88 ? 2.248 -1.191 -17.688 1.00 98.06 88 ALA A C 1
ATOM 668 O O . ALA A 1 88 ? 3.401 -0.907 -17.991 1.00 98.06 88 ALA A O 1
ATOM 669 N N . PHE A 1 89 ? 1.964 -2.186 -16.845 1.00 97.94 89 PHE A N 1
ATOM 670 C CA . PHE A 1 89 ? 2.988 -2.964 -16.150 1.00 97.94 89 PHE A CA 1
ATOM 671 C C . PHE A 1 89 ? 3.868 -3.769 -17.118 1.00 97.94 89 PHE A C 1
ATOM 673 O O . PHE A 1 89 ? 5.093 -3.736 -17.014 1.00 97.94 89 PHE A O 1
ATOM 680 N N . ILE A 1 90 ? 3.262 -4.436 -18.105 1.00 98.31 90 ILE A N 1
ATOM 681 C CA . ILE A 1 90 ? 3.992 -5.196 -19.135 1.00 98.31 90 ILE A CA 1
ATOM 682 C C . ILE A 1 90 ? 4.870 -4.265 -19.981 1.00 98.31 90 ILE A C 1
ATOM 684 O O . ILE A 1 90 ? 6.033 -4.581 -20.244 1.00 98.31 90 ILE A O 1
ATOM 688 N N . ILE A 1 91 ? 4.346 -3.097 -20.365 1.00 98.44 91 ILE A N 1
ATOM 689 C CA . ILE A 1 91 ? 5.118 -2.081 -21.090 1.00 98.44 91 ILE A CA 1
ATOM 690 C C . ILE A 1 91 ? 6.296 -1.602 -20.234 1.00 98.44 91 ILE A C 1
ATOM 692 O O . ILE A 1 91 ? 7.419 -1.569 -20.734 1.00 98.44 91 ILE A O 1
ATOM 696 N N . SER A 1 92 ? 6.088 -1.314 -18.947 1.00 98.19 92 SER A N 1
ATOM 697 C CA . SER A 1 92 ? 7.163 -0.916 -18.032 1.00 98.19 92 SER A CA 1
ATOM 698 C C . SER A 1 92 ? 8.280 -1.961 -17.958 1.00 98.19 92 SER A C 1
ATOM 700 O O . SER A 1 92 ? 9.448 -1.599 -18.071 1.00 98.19 92 SER A O 1
ATOM 702 N N . ILE A 1 93 ? 7.949 -3.254 -17.856 1.00 98.19 93 ILE A N 1
ATOM 703 C CA . ILE A 1 93 ? 8.951 -4.338 -17.873 1.00 98.19 93 ILE A CA 1
ATOM 704 C C . ILE A 1 93 ? 9.718 -4.361 -19.201 1.00 98.19 93 ILE A C 1
ATOM 706 O O . ILE A 1 93 ? 10.936 -4.532 -19.210 1.00 98.19 93 ILE A O 1
ATOM 710 N N . SER A 1 94 ? 9.034 -4.158 -20.329 1.00 98.38 94 SER A N 1
ATOM 711 C CA . SER A 1 94 ? 9.704 -4.120 -21.633 1.00 98.38 94 SER A CA 1
ATOM 712 C C . SER A 1 94 ? 10.665 -2.938 -21.771 1.00 98.38 94 SER A C 1
ATOM 714 O O . SER A 1 94 ? 11.724 -3.085 -22.372 1.00 98.38 94 SER A O 1
ATOM 716 N N . ILE A 1 95 ? 10.340 -1.790 -21.166 1.00 98.38 95 ILE A N 1
ATOM 717 C CA . ILE A 1 95 ? 11.226 -0.622 -21.131 1.00 98.38 95 ILE A CA 1
ATOM 718 C C . ILE A 1 95 ? 12.477 -0.932 -20.308 1.00 98.38 95 ILE A C 1
ATOM 720 O O . ILE A 1 95 ? 13.574 -0.606 -20.753 1.00 98.38 95 ILE A O 1
ATOM 724 N N . VAL A 1 96 ? 12.332 -1.599 -19.158 1.00 98.19 96 VAL A N 1
ATOM 725 C CA . VAL A 1 96 ? 13.480 -2.055 -18.355 1.00 98.19 96 VAL A CA 1
ATOM 726 C C . VAL A 1 96 ? 14.391 -2.952 -19.191 1.00 98.19 96 VAL A C 1
ATOM 728 O O . VAL A 1 96 ? 15.563 -2.635 -19.369 1.00 98.19 96 VAL A O 1
ATOM 731 N N . ALA A 1 97 ? 13.834 -3.996 -19.808 1.00 97.94 97 ALA A N 1
ATOM 732 C CA . ALA A 1 97 ? 14.600 -4.918 -20.644 1.00 97.94 97 ALA A CA 1
ATOM 733 C C . ALA A 1 97 ? 15.277 -4.221 -21.842 1.00 97.94 97 ALA A C 1
ATOM 735 O O . ALA A 1 97 ? 16.400 -4.560 -22.216 1.00 97.94 97 ALA A O 1
ATOM 736 N N . ALA A 1 98 ? 14.611 -3.234 -22.445 1.00 97.81 98 ALA A N 1
ATOM 737 C CA . ALA A 1 98 ? 15.168 -2.443 -23.534 1.00 97.81 98 ALA A CA 1
ATOM 738 C C . ALA A 1 98 ? 16.343 -1.572 -23.068 1.00 97.81 98 ALA A C 1
ATOM 740 O O . ALA A 1 98 ? 17.369 -1.519 -23.742 1.00 97.81 98 ALA A O 1
ATOM 741 N N . VAL A 1 99 ? 16.222 -0.921 -21.909 1.00 97.25 99 VAL A N 1
ATOM 742 C CA . VAL A 1 99 ? 17.294 -0.106 -21.323 1.00 97.25 99 VAL A CA 1
ATOM 743 C C . VAL A 1 99 ? 18.493 -0.963 -20.920 1.00 97.25 99 VAL A C 1
ATOM 745 O O . VAL A 1 99 ? 19.628 -0.575 -21.204 1.00 97.25 99 VAL A O 1
ATOM 748 N N . ASP A 1 100 ? 18.255 -2.148 -20.362 1.00 95.88 100 ASP A N 1
ATOM 749 C CA . ASP A 1 100 ? 19.314 -3.108 -20.046 1.00 95.88 100 ASP A CA 1
ATOM 750 C C . ASP A 1 100 ? 20.064 -3.549 -21.314 1.00 95.88 100 ASP A C 1
ATOM 752 O O . ASP A 1 100 ? 21.296 -3.588 -21.325 1.00 95.88 100 ASP A O 1
ATOM 756 N N . LEU A 1 101 ? 19.345 -3.797 -22.418 1.00 96.12 101 LEU A N 1
ATOM 757 C CA . LEU A 1 101 ? 19.951 -4.152 -23.705 1.00 96.12 101 LEU A CA 1
ATOM 758 C C . LEU A 1 101 ? 20.782 -3.009 -24.310 1.00 96.12 101 LEU A C 1
ATOM 760 O O . LEU A 1 101 ? 21.805 -3.264 -24.949 1.00 96.12 101 LEU A O 1
ATOM 764 N N . LEU A 1 102 ? 20.366 -1.751 -24.128 1.00 94.62 102 LEU A N 1
ATOM 765 C CA . LEU A 1 102 ? 21.139 -0.599 -24.602 1.00 94.62 102 LEU A CA 1
ATOM 766 C C . LEU A 1 102 ? 22.514 -0.516 -23.920 1.00 94.62 102 LEU A C 1
ATOM 768 O O . LEU A 1 102 ? 23.470 -0.051 -24.553 1.00 94.62 102 LEU A O 1
ATOM 772 N N . ALA A 1 103 ? 22.618 -0.983 -22.667 1.00 91.38 103 ALA A N 1
ATOM 773 C CA . ALA A 1 103 ? 23.845 -1.031 -21.870 1.00 91.38 103 ALA A CA 1
ATOM 774 C C . ALA A 1 103 ? 24.631 0.294 -21.923 1.00 91.38 103 ALA A C 1
ATOM 776 O O . ALA A 1 103 ? 25.824 0.322 -22.252 1.00 91.38 103 ALA A O 1
ATOM 777 N N . ILE A 1 104 ? 23.927 1.407 -21.686 1.00 90.50 104 ILE A N 1
ATOM 778 C CA . ILE A 1 104 ? 24.474 2.764 -21.796 1.00 90.50 104 ILE A CA 1
ATOM 779 C C . ILE A 1 104 ? 25.570 2.938 -20.729 1.00 90.50 104 ILE A C 1
ATOM 781 O O . ILE A 1 104 ? 25.282 2.778 -19.542 1.00 90.50 104 ILE A O 1
ATOM 785 N N . PRO A 1 105 ? 26.823 3.245 -21.109 1.00 87.88 105 PRO A N 1
ATOM 786 C CA . PRO A 1 105 ? 27.909 3.398 -20.151 1.00 87.88 105 PRO A CA 1
ATOM 787 C C . PRO A 1 105 ? 27.847 4.752 -19.427 1.00 87.88 105 PRO A C 1
ATOM 789 O O . PRO A 1 105 ? 27.270 5.725 -19.915 1.00 87.88 105 PRO A O 1
ATOM 792 N N . GLY A 1 106 ? 28.510 4.826 -18.272 1.00 92.81 106 GLY A N 1
ATOM 793 C CA . GLY A 1 106 ? 28.675 6.062 -17.507 1.00 92.81 106 GLY A CA 1
ATOM 794 C C . GLY A 1 106 ? 27.472 6.445 -16.642 1.00 92.81 106 GLY A C 1
ATOM 795 O O . GLY A 1 106 ? 26.482 5.723 -16.533 1.00 92.81 106 GLY A O 1
ATOM 796 N N . GLU A 1 107 ? 27.572 7.607 -15.999 1.00 93.38 107 GLU A N 1
ATOM 797 C CA . GLU A 1 107 ? 26.581 8.083 -15.025 1.00 93.38 107 GLU A CA 1
ATOM 798 C C . GLU A 1 107 ? 25.198 8.315 -15.650 1.00 93.38 107 GLU A C 1
ATOM 800 O O . GLU A 1 107 ? 24.177 7.967 -15.054 1.00 93.38 107 GLU A O 1
ATOM 805 N N . ALA A 1 108 ? 25.162 8.809 -16.891 1.00 91.44 108 ALA A N 1
ATOM 806 C CA . ALA A 1 108 ? 23.922 8.983 -17.641 1.00 91.44 108 ALA A CA 1
ATOM 807 C C . ALA A 1 108 ? 23.164 7.656 -17.815 1.00 91.44 108 ALA A C 1
ATOM 809 O O . ALA A 1 108 ? 21.949 7.612 -17.622 1.00 91.44 108 ALA A O 1
ATOM 810 N N . GLY A 1 109 ? 23.874 6.562 -18.113 1.00 93.56 109 GLY A N 1
ATOM 811 C CA . GLY A 1 109 ? 23.279 5.233 -18.231 1.00 93.56 109 GLY A CA 1
ATOM 812 C C . GLY A 1 109 ? 22.687 4.732 -16.918 1.00 93.56 109 GLY A C 1
ATOM 813 O O . GLY A 1 109 ? 21.560 4.241 -16.902 1.00 93.56 109 GLY A O 1
ATOM 814 N N . THR A 1 110 ? 23.384 4.947 -15.800 1.00 95.88 110 THR A N 1
ATOM 815 C CA . THR A 1 110 ? 22.889 4.598 -14.459 1.00 95.88 110 THR A CA 1
ATOM 816 C C . THR A 1 110 ? 21.596 5.336 -14.109 1.00 95.88 110 THR A C 1
ATOM 818 O O . THR A 1 110 ? 20.679 4.739 -13.543 1.00 95.88 110 THR A O 1
ATOM 821 N N . ILE A 1 111 ? 21.490 6.624 -14.450 1.00 96.25 111 ILE A N 1
ATOM 822 C CA . ILE A 1 111 ? 20.272 7.410 -14.205 1.00 96.25 111 ILE A CA 1
ATOM 823 C C . ILE A 1 111 ? 19.119 6.891 -15.069 1.00 96.25 111 ILE A C 1
ATOM 825 O O . ILE A 1 111 ? 18.028 6.665 -14.548 1.00 96.25 111 ILE A O 1
ATOM 829 N N . ILE A 1 112 ? 19.358 6.642 -16.360 1.00 96.06 112 ILE A N 1
ATOM 830 C CA . ILE A 1 112 ? 18.342 6.098 -17.275 1.00 96.06 112 ILE A CA 1
ATOM 831 C C . ILE A 1 112 ? 17.862 4.725 -16.790 1.00 96.06 112 ILE A C 1
ATOM 833 O O . ILE A 1 112 ? 16.656 4.495 -16.709 1.00 96.06 112 ILE A O 1
ATOM 837 N N . ALA A 1 113 ? 18.785 3.845 -16.395 1.00 96.56 113 ALA A N 1
ATOM 838 C CA . ALA A 1 113 ? 18.461 2.538 -15.831 1.00 96.56 113 ALA A CA 1
ATOM 839 C C . ALA A 1 113 ? 17.641 2.663 -14.545 1.00 96.56 113 ALA A C 1
ATOM 841 O O . ALA A 1 113 ? 16.669 1.935 -14.367 1.00 96.56 113 ALA A O 1
ATOM 842 N N . ARG A 1 114 ? 17.969 3.610 -13.658 1.00 95.88 114 ARG A N 1
ATOM 843 C CA . ARG A 1 114 ? 17.186 3.855 -12.439 1.00 95.88 114 ARG A CA 1
ATOM 844 C C . ARG A 1 114 ? 15.765 4.319 -12.757 1.00 95.88 114 ARG A C 1
ATOM 846 O O . ARG A 1 114 ? 14.823 3.806 -12.164 1.00 95.88 114 ARG A O 1
ATOM 853 N N . VAL A 1 115 ? 15.603 5.251 -13.697 1.00 95.81 115 VAL A N 1
ATOM 854 C CA . VAL A 1 115 ? 14.282 5.748 -14.118 1.00 95.81 115 VAL A CA 1
ATOM 855 C C . VAL A 1 115 ? 13.456 4.633 -14.757 1.00 95.81 115 VAL A C 1
ATOM 857 O O . VAL A 1 115 ? 12.292 4.465 -14.406 1.00 95.81 115 VAL A O 1
ATOM 860 N N . ALA A 1 116 ? 14.052 3.836 -15.644 1.00 97.00 116 ALA A N 1
ATOM 861 C CA . ALA A 1 116 ? 13.377 2.699 -16.261 1.00 97.00 116 ALA A CA 1
ATOM 862 C C . ALA A 1 116 ? 12.942 1.668 -15.214 1.00 97.00 116 ALA A C 1
ATOM 864 O O . ALA A 1 116 ? 11.779 1.270 -15.193 1.00 97.00 116 ALA A O 1
ATOM 865 N N . ASN A 1 117 ? 13.844 1.306 -14.295 1.00 96.12 117 ASN A N 1
ATOM 866 C CA . ASN A 1 117 ? 13.556 0.383 -13.200 1.00 96.12 117 ASN A CA 1
ATOM 867 C C . ASN A 1 117 ? 12.491 0.907 -12.238 1.00 96.12 117 ASN A C 1
ATOM 869 O O . ASN A 1 117 ? 11.821 0.099 -11.611 1.00 96.12 117 ASN A O 1
ATOM 873 N N . TYR A 1 118 ? 12.290 2.223 -12.143 1.00 96.50 118 TYR A N 1
ATOM 874 C CA . TYR A 1 118 ? 11.219 2.811 -11.341 1.00 96.50 118 TYR A CA 1
ATOM 875 C C . TYR A 1 118 ? 9.824 2.629 -11.964 1.00 96.50 118 TYR A C 1
ATOM 877 O O . TYR A 1 118 ? 8.831 2.609 -11.241 1.00 96.50 118 TYR A O 1
ATOM 885 N N . LEU A 1 119 ? 9.708 2.456 -13.289 1.00 96.88 119 LEU A N 1
ATOM 886 C CA . LEU A 1 119 ? 8.405 2.384 -13.967 1.00 96.88 119 LEU A CA 1
ATOM 887 C C . LEU A 1 119 ? 7.520 1.209 -13.504 1.00 96.88 119 LEU A C 1
ATOM 889 O O . LEU A 1 119 ? 6.331 1.440 -13.270 1.00 96.88 119 LEU A O 1
ATOM 893 N N . PRO A 1 120 ? 8.018 -0.036 -13.346 1.00 96.75 120 PRO A N 1
ATOM 894 C CA . PRO A 1 120 ? 7.205 -1.129 -12.812 1.00 96.75 120 PRO A CA 1
ATOM 895 C C . PRO A 1 120 ? 6.720 -0.868 -11.382 1.00 96.75 120 PRO A C 1
ATOM 897 O O . PRO A 1 120 ? 5.558 -1.138 -11.082 1.00 96.75 120 PRO A O 1
ATOM 900 N N . TYR A 1 121 ? 7.575 -0.301 -10.523 1.00 95.88 121 TYR A N 1
ATOM 901 C CA . TYR A 1 121 ? 7.225 0.081 -9.150 1.00 95.88 121 TYR A CA 1
ATOM 902 C C . TYR A 1 121 ? 6.157 1.176 -9.126 1.00 95.88 121 TYR A C 1
ATOM 904 O O . TYR A 1 121 ? 5.175 1.060 -8.395 1.00 95.88 121 TYR A O 1
ATOM 912 N N . LEU A 1 122 ? 6.288 2.182 -9.996 1.00 96.62 122 LEU A N 1
ATOM 913 C CA . LEU A 1 122 ? 5.303 3.247 -10.166 1.00 96.62 122 LEU A CA 1
ATOM 914 C C . LEU A 1 122 ? 3.927 2.691 -10.540 1.00 96.62 122 LEU A C 1
ATOM 916 O O . LEU A 1 122 ? 2.927 2.999 -9.891 1.00 96.62 122 LEU A O 1
ATOM 920 N N . VAL A 1 123 ? 3.877 1.834 -11.563 1.00 97.25 123 VAL A N 1
ATOM 921 C CA . VAL A 1 123 ? 2.626 1.193 -11.986 1.00 97.25 123 VAL A CA 1
ATOM 922 C C . VAL A 1 123 ? 2.076 0.287 -10.884 1.00 97.25 123 VAL A C 1
ATOM 924 O O . VAL A 1 123 ? 0.872 0.303 -10.637 1.00 97.25 123 VAL A O 1
ATOM 927 N N . GLY A 1 124 ? 2.931 -0.470 -10.192 1.00 96.50 124 GLY A N 1
ATOM 928 C CA . GLY A 1 124 ? 2.544 -1.335 -9.078 1.00 96.50 124 GLY A CA 1
ATOM 929 C C . GLY A 1 124 ? 1.928 -0.559 -7.912 1.00 96.50 124 GLY A C 1
ATOM 930 O O . GLY A 1 124 ? 0.847 -0.915 -7.447 1.00 96.50 124 GLY A O 1
ATOM 931 N N . GLY A 1 125 ? 2.555 0.539 -7.492 1.00 96.38 125 GLY A N 1
ATOM 932 C CA . GLY A 1 125 ? 2.036 1.422 -6.449 1.00 96.38 125 GLY A CA 1
ATOM 933 C C . GLY A 1 125 ? 0.681 2.020 -6.826 1.00 96.38 125 GLY A C 1
ATOM 934 O O . GLY A 1 125 ? -0.290 1.858 -6.089 1.00 96.38 125 GLY A O 1
ATOM 935 N N . ILE A 1 126 ? 0.569 2.608 -8.024 1.00 95.88 126 ILE A N 1
ATOM 936 C CA . ILE A 1 126 ? -0.709 3.133 -8.539 1.00 95.88 126 ILE A CA 1
ATOM 937 C C . ILE A 1 126 ? -1.772 2.028 -8.576 1.00 95.88 126 ILE A C 1
ATOM 939 O O . ILE A 1 126 ? -2.906 2.248 -8.155 1.00 95.88 126 ILE A O 1
ATOM 943 N N . THR A 1 127 ? -1.400 0.822 -9.014 1.00 96.44 127 THR A N 1
ATOM 944 C CA . THR A 1 127 ? -2.305 -0.332 -9.045 1.00 96.44 127 THR A CA 1
ATOM 945 C C . THR A 1 127 ? -2.830 -0.663 -7.658 1.00 96.44 127 THR A C 1
ATOM 947 O O . THR A 1 127 ? -4.040 -0.815 -7.484 1.00 96.44 127 THR A O 1
ATOM 950 N N . VAL A 1 128 ? -1.950 -0.736 -6.657 1.00 96.50 128 VAL A N 1
ATOM 951 C CA . VAL A 1 128 ? -2.357 -0.999 -5.276 1.00 96.50 128 VAL A CA 1
ATOM 952 C C . VAL A 1 128 ? -3.224 0.126 -4.726 1.00 96.50 128 VAL A C 1
ATOM 954 O O . VAL A 1 128 ? -4.233 -0.189 -4.106 1.00 96.50 128 VAL A O 1
ATOM 957 N N . LEU A 1 129 ? -2.925 1.404 -4.983 1.00 94.75 129 LEU A N 1
ATOM 958 C CA . LEU A 1 129 ? -3.808 2.498 -4.548 1.00 94.75 129 LEU A CA 1
ATOM 959 C C . LEU A 1 129 ? -5.196 2.345 -5.134 1.00 94.75 129 LEU A C 1
ATOM 961 O O . LEU A 1 129 ? -6.184 2.364 -4.405 1.00 94.75 129 LEU A O 1
ATOM 965 N N . THR A 1 130 ? -5.287 2.201 -6.452 1.00 93.19 130 THR A N 1
ATOM 966 C CA . THR A 1 130 ? -6.586 2.254 -7.105 1.00 93.19 130 THR A CA 1
ATOM 967 C C . THR A 1 130 ? -7.407 1.003 -6.818 1.00 93.19 130 THR A C 1
ATOM 969 O O . THR A 1 130 ? -8.551 1.108 -6.379 1.00 93.19 130 THR A O 1
ATOM 972 N N . ILE A 1 131 ? -6.824 -0.186 -6.979 1.00 93.69 131 ILE A N 1
ATOM 973 C CA . ILE A 1 131 ? -7.519 -1.447 -6.697 1.00 93.69 131 ILE A CA 1
ATOM 974 C C . ILE A 1 131 ? -7.742 -1.628 -5.199 1.00 93.69 131 ILE A C 1
ATOM 976 O O . ILE A 1 131 ? -8.829 -2.023 -4.779 1.00 93.69 131 ILE A O 1
ATOM 980 N N . GLY A 1 132 ? -6.745 -1.308 -4.381 1.00 95.19 132 GLY A N 1
ATOM 981 C CA . GLY A 1 132 ? -6.818 -1.446 -2.933 1.00 95.19 132 GLY A CA 1
ATOM 982 C C . GLY A 1 132 ? -7.912 -0.583 -2.319 1.00 95.19 132 GLY A C 1
ATOM 983 O O . GLY A 1 132 ? -8.658 -1.084 -1.483 1.00 95.19 132 GLY A O 1
ATOM 984 N N . VAL A 1 133 ? -8.086 0.669 -2.760 1.00 92.44 133 VAL A N 1
ATOM 985 C CA . VAL A 1 133 ? -9.170 1.536 -2.260 1.00 92.44 133 VAL A CA 1
ATOM 986 C C . VAL A 1 133 ? -10.539 0.952 -2.605 1.00 92.44 133 VAL A C 1
ATOM 988 O O . VAL A 1 133 ? -11.430 0.921 -1.757 1.00 92.44 133 VAL A O 1
ATOM 991 N N . ILE A 1 134 ? -10.706 0.428 -3.819 1.00 90.56 134 ILE A N 1
ATOM 992 C CA . ILE A 1 134 ? -11.957 -0.207 -4.251 1.00 90.56 134 ILE A CA 1
ATOM 993 C C . ILE A 1 134 ? -12.258 -1.447 -3.398 1.00 90.56 134 ILE A C 1
ATOM 995 O O . ILE A 1 134 ? -13.388 -1.627 -2.934 1.00 90.56 134 ILE A O 1
ATOM 999 N N . LEU A 1 135 ? -11.246 -2.280 -3.139 1.00 91.56 135 LEU A N 1
ATOM 1000 C CA . LEU A 1 135 ? -11.368 -3.446 -2.264 1.00 91.56 135 LEU A CA 1
ATOM 1001 C C . LEU A 1 135 ? -11.678 -3.045 -0.816 1.00 91.56 135 LEU A C 1
ATOM 1003 O O . LEU A 1 135 ? -12.543 -3.658 -0.192 1.00 91.56 135 LEU A O 1
ATOM 1007 N N . ALA A 1 136 ? -11.031 -1.999 -0.298 1.00 93.62 136 ALA A N 1
ATOM 1008 C CA . ALA A 1 136 ? -11.266 -1.470 1.042 1.00 93.62 136 ALA A CA 1
ATOM 1009 C C . ALA A 1 136 ? -12.714 -0.991 1.216 1.00 93.62 136 ALA A C 1
ATOM 1011 O O . ALA A 1 136 ? -13.372 -1.366 2.187 1.00 93.62 136 ALA A O 1
ATOM 1012 N N . LEU A 1 137 ? -13.236 -0.234 0.244 1.00 89.62 137 LEU A N 1
ATOM 1013 C CA . LEU A 1 137 ? -14.631 0.217 0.211 1.00 89.62 137 LEU A CA 1
ATOM 1014 C C . LEU A 1 137 ? -15.605 -0.963 0.207 1.00 89.62 137 LEU A C 1
ATOM 1016 O O . LEU A 1 137 ? -16.548 -0.999 1.000 1.00 89.62 137 LEU A O 1
ATOM 1020 N N . GLY A 1 138 ? -15.367 -1.944 -0.667 1.00 88.69 138 GLY A N 1
ATOM 1021 C CA . GLY A 1 138 ? -16.213 -3.128 -0.765 1.00 88.69 138 GLY A CA 1
ATOM 1022 C C . GLY A 1 138 ? -16.220 -3.951 0.522 1.00 88.69 138 GLY A C 1
ATOM 1023 O O . GLY A 1 138 ? -17.288 -4.325 1.011 1.00 88.69 138 GLY A O 1
ATOM 1024 N N . PHE A 1 139 ? -15.046 -4.193 1.104 1.00 90.81 139 PHE A N 1
ATOM 1025 C CA . PHE A 1 139 ? -14.909 -4.979 2.326 1.00 90.81 139 PHE A CA 1
ATOM 1026 C C . PHE A 1 139 ? -15.518 -4.270 3.539 1.00 90.81 139 PHE A C 1
ATOM 1028 O O . PHE A 1 139 ? -16.282 -4.885 4.283 1.00 90.81 139 PHE A O 1
ATOM 1035 N N . ALA A 1 140 ? -15.256 -2.972 3.713 1.00 92.50 140 ALA A N 1
ATOM 1036 C CA . ALA A 1 140 ? -15.849 -2.193 4.795 1.00 92.50 140 ALA A CA 1
ATOM 1037 C C . ALA A 1 140 ? -17.382 -2.211 4.720 1.00 92.50 140 ALA A C 1
ATOM 1039 O O . ALA A 1 140 ? -18.039 -2.544 5.707 1.00 92.50 140 ALA A O 1
ATOM 1040 N N . LYS A 1 141 ? -17.957 -1.971 3.532 1.00 89.50 141 LYS A N 1
ATOM 1041 C CA . LYS A 1 141 ? -19.412 -1.996 3.312 1.00 89.50 141 LYS A CA 1
ATOM 1042 C C . LYS A 1 141 ? -20.012 -3.390 3.518 1.00 89.50 141 LYS A C 1
ATOM 1044 O O . LYS A 1 141 ? -21.125 -3.504 4.040 1.00 89.50 141 LYS A O 1
ATOM 1049 N N . TYR A 1 142 ? -19.287 -4.451 3.157 1.00 89.62 142 TYR A N 1
ATOM 1050 C CA . TYR A 1 142 ? -19.690 -5.833 3.433 1.00 89.62 142 TYR A CA 1
ATOM 1051 C C . TYR A 1 142 ? -19.796 -6.096 4.941 1.00 89.62 142 TYR A C 1
ATOM 1053 O O . TYR A 1 142 ? -20.853 -6.526 5.413 1.00 89.62 142 TYR A O 1
ATOM 1061 N N . ILE A 1 143 ? -18.749 -5.767 5.706 1.00 90.88 143 ILE A N 1
ATOM 1062 C CA . ILE A 1 143 ? -18.751 -5.932 7.165 1.00 90.88 143 ILE A CA 1
ATOM 1063 C C . ILE A 1 143 ? -19.811 -5.036 7.814 1.00 90.88 143 ILE A C 1
ATOM 1065 O O . ILE A 1 143 ? -20.596 -5.516 8.629 1.00 90.88 143 ILE A O 1
ATOM 1069 N N . GLY A 1 144 ? -19.915 -3.770 7.407 1.00 90.62 144 GLY A N 1
ATOM 1070 C CA . GLY A 1 144 ? -20.927 -2.838 7.904 1.00 90.62 144 GLY A CA 1
ATOM 1071 C C . GLY A 1 144 ? -22.351 -3.347 7.698 1.00 90.62 144 GLY A C 1
ATOM 1072 O O . GLY A 1 144 ? -23.170 -3.317 8.615 1.00 90.62 144 GLY A O 1
ATOM 1073 N N . SER A 1 145 ? -22.646 -3.895 6.519 1.00 89.44 145 SER A N 1
ATOM 1074 C CA . SER A 1 145 ? -23.960 -4.470 6.206 1.00 89.44 145 SER A CA 1
ATOM 1075 C C . SER A 1 145 ? -24.267 -5.724 7.022 1.00 89.44 145 SER A C 1
ATOM 1077 O O . SER A 1 145 ? -25.408 -5.916 7.443 1.00 89.44 145 SER A O 1
ATOM 1079 N N . PHE A 1 146 ? -23.268 -6.579 7.256 1.00 89.19 146 PHE A N 1
ATOM 1080 C CA . PHE A 1 146 ? -23.406 -7.741 8.133 1.00 89.19 146 PHE A CA 1
ATOM 1081 C C . PHE A 1 146 ? -23.704 -7.309 9.574 1.00 89.19 146 PHE A C 1
ATOM 1083 O O . PHE A 1 146 ? -24.664 -7.783 10.179 1.00 89.19 146 PHE A O 1
ATOM 1090 N N . LEU A 1 147 ? -22.945 -6.340 10.089 1.00 90.06 147 LEU A N 1
ATOM 1091 C CA . LEU A 1 147 ? -23.121 -5.801 11.434 1.00 90.06 147 LEU A CA 1
ATOM 1092 C C . LEU A 1 147 ? -24.492 -5.144 11.617 1.00 90.06 147 LEU A C 1
ATOM 1094 O O . LEU A 1 147 ? -25.163 -5.424 12.604 1.00 90.06 147 LEU A O 1
ATOM 1098 N N . LYS A 1 148 ? -24.964 -4.346 10.651 1.00 89.19 148 LYS A N 1
ATOM 1099 C CA . LYS A 1 148 ? -26.304 -3.727 10.695 1.00 89.19 148 LYS A CA 1
ATOM 1100 C C . LYS A 1 148 ? -27.426 -4.757 10.843 1.00 89.19 148 LYS A C 1
ATOM 1102 O O . LYS A 1 148 ? -28.423 -4.459 11.485 1.00 89.19 148 LYS A O 1
ATOM 1107 N N . LYS A 1 149 ? -27.267 -5.950 10.260 1.00 88.94 149 LYS A N 1
ATOM 1108 C CA . LYS A 1 149 ? -28.239 -7.053 10.369 1.00 88.94 149 LYS A CA 1
ATOM 1109 C C . LYS A 1 149 ? -28.115 -7.829 11.681 1.00 88.94 149 LYS A C 1
ATOM 1111 O O . LYS A 1 149 ? -29.101 -8.388 12.141 1.00 88.94 149 LYS A O 1
ATOM 1116 N N . ALA A 1 150 ? -26.910 -7.904 12.243 1.00 87.50 150 ALA A N 1
ATOM 1117 C CA . ALA A 1 150 ? -26.641 -8.615 13.489 1.00 87.50 150 ALA A CA 1
ATOM 1118 C C . ALA A 1 150 ? -26.976 -7.782 14.740 1.00 87.50 150 ALA A C 1
ATOM 1120 O O . ALA A 1 150 ? -27.271 -8.350 15.791 1.00 87.50 150 ALA A O 1
ATOM 1121 N N . PHE A 1 151 ? -26.917 -6.450 14.648 1.00 82.94 151 PHE A N 1
ATOM 1122 C CA . PHE A 1 151 ? -27.191 -5.557 15.771 1.00 82.94 151 PHE A CA 1
ATOM 1123 C C . PHE A 1 151 ? -28.699 -5.300 15.972 1.00 82.94 151 PHE A C 1
ATOM 1125 O O . PHE A 1 151 ? -29.428 -5.143 14.994 1.00 82.94 151 PHE A O 1
ATOM 1132 N N . PRO A 1 152 ? -29.175 -5.189 17.230 1.00 80.06 152 PRO A N 1
ATOM 1133 C CA . PRO A 1 152 ? -30.539 -4.746 17.528 1.00 80.06 152 PRO A CA 1
ATOM 1134 C C . PRO A 1 152 ? -30.803 -3.314 17.027 1.00 80.06 152 PRO A C 1
ATOM 1136 O O . PRO A 1 152 ? -29.868 -2.517 16.939 1.00 80.06 152 PRO A O 1
ATOM 1139 N N . GLU A 1 153 ? -32.070 -2.954 16.785 1.00 73.75 153 GLU A N 1
ATOM 1140 C CA . GLU A 1 153 ? -32.482 -1.674 16.163 1.00 73.75 153 GLU A CA 1
ATOM 1141 C C . GLU A 1 153 ? -31.905 -0.411 16.842 1.00 73.75 153 GLU A C 1
ATOM 1143 O O . GLU A 1 153 ? -31.655 0.589 16.174 1.00 73.75 153 GLU A O 1
ATOM 1148 N N . GLY A 1 154 ? -31.592 -0.464 18.143 1.00 72.81 154 GLY A N 1
ATOM 1149 C CA . GLY A 1 154 ? -30.963 0.642 18.883 1.00 72.81 154 GLY A CA 1
ATOM 1150 C C . GLY A 1 154 ? -29.448 0.820 18.677 1.00 72.81 154 GLY A C 1
ATOM 1151 O O . GLY A 1 154 ? -28.889 1.814 19.132 1.00 72.81 154 GLY A O 1
ATOM 1152 N N . TYR A 1 155 ? -28.765 -0.113 18.006 1.00 75.25 155 TYR A N 1
ATOM 1153 C CA . TYR A 1 155 ? -27.299 -0.136 17.862 1.00 75.25 155 TYR A CA 1
ATOM 1154 C C . TYR A 1 155 ? -26.820 -0.025 16.408 1.00 75.25 155 TYR A C 1
ATOM 1156 O O . TYR A 1 155 ? -25.628 -0.162 16.132 1.00 75.25 155 TYR A O 1
ATOM 1164 N N . VAL A 1 156 ? -27.717 0.281 15.468 1.00 79.00 156 VAL A N 1
ATOM 1165 C CA . VAL A 1 156 ? -27.379 0.447 14.042 1.00 79.00 156 VAL A CA 1
ATOM 1166 C C . VAL A 1 156 ? -26.303 1.524 13.835 1.00 79.00 156 VAL A C 1
ATOM 1168 O O . VAL A 1 156 ? -25.419 1.362 12.993 1.00 79.00 156 VAL A O 1
ATOM 1171 N N . SER A 1 157 ? -26.302 2.579 14.655 1.00 81.62 157 SER A N 1
ATOM 1172 C CA . SER A 1 157 ? -25.265 3.619 14.643 1.00 81.62 157 SER A CA 1
ATOM 1173 C C . SER A 1 157 ? -23.862 3.077 14.952 1.00 81.62 157 SER A C 1
ATOM 1175 O O . SER A 1 157 ? -22.889 3.558 14.374 1.00 81.62 157 SER A O 1
ATOM 1177 N N . LEU A 1 158 ? -23.736 2.043 15.799 1.00 80.06 158 LEU A N 1
ATOM 1178 C CA . LEU A 1 158 ? -22.449 1.380 16.053 1.00 80.06 158 LEU A CA 1
ATOM 1179 C C . LEU A 1 158 ? -21.962 0.623 14.819 1.00 80.06 158 LEU A C 1
ATOM 1181 O O . LEU A 1 158 ? -20.772 0.630 14.525 1.00 80.06 158 LEU A O 1
ATOM 1185 N N . ALA A 1 159 ? -22.876 0.007 14.071 1.00 85.50 159 ALA A N 1
ATOM 1186 C CA . ALA A 1 159 ? -22.536 -0.702 12.845 1.00 85.50 159 ALA A CA 1
ATOM 1187 C C . ALA A 1 159 ? -21.950 0.241 11.782 1.00 85.50 159 ALA A C 1
ATOM 1189 O O . ALA A 1 159 ? -20.938 -0.081 11.165 1.00 85.50 159 ALA A O 1
ATOM 1190 N N . VAL A 1 160 ? -22.563 1.419 11.605 1.00 86.81 160 VAL A N 1
ATOM 1191 C CA . VAL A 1 160 ? -22.073 2.476 10.697 1.00 86.81 160 VAL A CA 1
ATOM 1192 C C . VAL A 1 160 ? -20.704 2.985 11.138 1.00 86.81 160 VAL A C 1
ATOM 1194 O O . VAL A 1 160 ? -19.822 3.222 10.317 1.00 86.81 160 VAL A O 1
ATOM 1197 N N . LEU A 1 161 ? -20.503 3.139 12.443 1.00 85.69 161 LEU A N 1
ATOM 1198 C CA . LEU A 1 161 ? -19.227 3.595 12.962 1.00 85.69 161 LEU A CA 1
ATOM 1199 C C . LEU A 1 161 ? -18.109 2.570 12.725 1.00 85.69 161 LEU A C 1
ATOM 1201 O O . LEU A 1 161 ? -17.027 2.934 12.269 1.00 85.69 161 LEU A O 1
ATOM 1205 N N . ILE A 1 162 ? -18.376 1.291 13.001 1.00 87.19 162 ILE A N 1
ATOM 1206 C CA . ILE A 1 162 ? -17.417 0.206 12.764 1.00 87.19 162 ILE A CA 1
ATOM 1207 C C . ILE A 1 162 ? -17.083 0.110 11.271 1.00 87.19 162 ILE A C 1
ATOM 1209 O O . ILE A 1 162 ? -15.914 -0.030 10.924 1.00 87.19 162 ILE A O 1
ATOM 1213 N N . GLU A 1 163 ? -18.079 0.246 10.390 1.00 90.62 163 GLU A N 1
ATOM 1214 C CA . GLU A 1 163 ? -17.881 0.324 8.937 1.00 90.62 163 GLU A CA 1
ATOM 1215 C C . GLU A 1 163 ? -16.873 1.422 8.561 1.00 90.62 163 GLU A C 1
ATOM 1217 O O . GLU A 1 163 ? -15.885 1.141 7.879 1.00 90.62 163 GLU A O 1
ATOM 1222 N N . ASN A 1 164 ? -17.062 2.645 9.066 1.00 90.75 164 ASN A N 1
ATOM 1223 C CA . ASN A 1 164 ? -16.162 3.766 8.790 1.00 90.75 164 ASN A CA 1
ATOM 1224 C C . ASN A 1 164 ? -14.751 3.540 9.349 1.00 90.75 164 ASN A C 1
ATOM 1226 O O . ASN A 1 164 ? -13.768 3.855 8.683 1.00 90.75 164 ASN A O 1
ATOM 1230 N N . PHE A 1 165 ? -14.623 2.976 10.549 1.00 88.19 165 PHE A N 1
ATOM 1231 C CA . PHE A 1 165 ? -13.311 2.702 11.133 1.00 88.19 165 PHE A CA 1
ATOM 1232 C C . PHE A 1 165 ? -12.553 1.594 10.397 1.00 88.19 165 PHE A C 1
ATOM 1234 O O . PHE A 1 165 ? -11.350 1.731 10.171 1.00 88.19 165 PHE A O 1
ATOM 1241 N N . ILE A 1 166 ? -13.244 0.537 9.961 1.00 91.00 166 ILE A N 1
ATOM 1242 C CA . ILE A 1 166 ? -12.659 -0.499 9.101 1.00 91.00 166 ILE A CA 1
ATOM 1243 C C . ILE A 1 166 ? -12.194 0.120 7.784 1.00 91.00 166 ILE A C 1
ATOM 1245 O O . ILE A 1 166 ? -11.075 -0.150 7.350 1.00 91.00 166 ILE A O 1
ATOM 1249 N N . LEU A 1 167 ? -13.015 0.977 7.171 1.00 92.00 167 LEU A N 1
ATOM 1250 C CA . LEU A 1 167 ? -12.649 1.665 5.938 1.00 92.00 167 LEU A CA 1
ATOM 1251 C C . LEU A 1 167 ? -11.375 2.500 6.113 1.00 92.00 167 LEU A C 1
ATOM 1253 O O . LEU A 1 167 ? -10.447 2.358 5.322 1.00 92.00 167 LEU A O 1
ATOM 1257 N N . LEU A 1 168 ? -11.305 3.329 7.158 1.00 90.94 168 LEU A N 1
ATOM 1258 C CA . LEU A 1 168 ? -10.134 4.166 7.440 1.00 90.94 168 LEU A CA 1
ATOM 1259 C C . LEU A 1 168 ? -8.870 3.329 7.673 1.00 90.94 168 LEU A C 1
ATOM 1261 O O . LEU A 1 168 ? -7.818 3.646 7.118 1.00 90.94 168 LEU A O 1
ATOM 1265 N N . GLY A 1 169 ? -8.976 2.239 8.438 1.00 90.00 169 GLY A N 1
ATOM 1266 C CA . GLY A 1 169 ? -7.860 1.321 8.666 1.00 90.00 169 GLY A CA 1
ATOM 1267 C C . GLY A 1 169 ? -7.380 0.645 7.380 1.00 90.00 169 GLY A C 1
ATOM 1268 O O . GLY A 1 169 ? -6.180 0.586 7.123 1.00 90.00 169 GLY A O 1
ATOM 1269 N N . LEU A 1 170 ? -8.299 0.187 6.527 1.00 93.31 170 LEU A N 1
ATOM 1270 C CA . LEU A 1 170 ? -7.947 -0.435 5.248 1.00 93.31 170 LEU A CA 1
ATOM 1271 C C . LEU A 1 170 ? -7.345 0.564 4.261 1.00 93.31 170 LEU A C 1
ATOM 1273 O O . LEU A 1 170 ? -6.378 0.227 3.585 1.00 93.31 170 LEU A O 1
ATOM 1277 N N . ILE A 1 171 ? -7.862 1.793 4.201 1.00 92.25 171 ILE A N 1
ATOM 1278 C CA . ILE A 1 171 ? -7.270 2.860 3.385 1.00 92.25 171 ILE A CA 1
ATOM 1279 C C . ILE A 1 171 ? -5.836 3.142 3.847 1.00 92.25 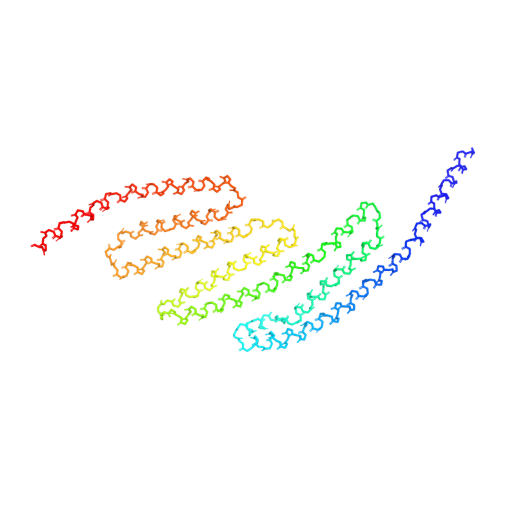171 ILE A C 1
ATOM 1281 O O . ILE A 1 171 ? -4.952 3.262 3.004 1.00 92.25 171 ILE A O 1
ATOM 1285 N N . ALA A 1 172 ? -5.578 3.178 5.158 1.00 90.38 172 ALA A N 1
ATOM 1286 C CA . ALA A 1 172 ? -4.224 3.341 5.686 1.00 90.38 172 ALA A CA 1
ATOM 1287 C C . ALA A 1 172 ? -3.279 2.237 5.196 1.00 90.38 172 ALA A C 1
ATOM 1289 O O . ALA A 1 172 ? -2.187 2.528 4.714 1.00 90.38 172 ALA A O 1
ATOM 1290 N N . VAL A 1 173 ? -3.722 0.977 5.275 1.00 91.38 173 VAL A N 1
ATOM 1291 C CA . VAL A 1 173 ? -2.959 -0.184 4.793 1.00 91.38 173 VAL A CA 1
ATOM 1292 C C . VAL A 1 173 ? -2.673 -0.064 3.297 1.00 91.38 173 VAL A C 1
ATOM 1294 O O . VAL A 1 173 ? -1.534 -0.236 2.876 1.00 91.38 173 VAL A O 1
ATOM 1297 N N . VAL A 1 174 ? -3.683 0.269 2.493 1.00 94.69 174 VAL A N 1
ATOM 1298 C CA . VAL A 1 174 ? -3.543 0.416 1.037 1.00 94.69 174 VAL A CA 1
ATOM 1299 C C . VAL A 1 174 ? -2.554 1.523 0.678 1.00 94.69 174 VAL A C 1
ATOM 1301 O O . VAL A 1 174 ? -1.685 1.311 -0.169 1.00 94.69 174 VAL A O 1
ATOM 1304 N N . ILE A 1 175 ? -2.662 2.686 1.326 1.00 92.38 175 ILE A N 1
ATOM 1305 C CA . ILE A 1 175 ? -1.749 3.809 1.103 1.00 92.38 175 ILE A CA 1
ATOM 1306 C C . ILE A 1 175 ? -0.323 3.401 1.466 1.00 92.38 175 ILE A C 1
ATOM 1308 O O . ILE A 1 175 ? 0.581 3.620 0.669 1.00 92.38 175 ILE A O 1
ATOM 1312 N N . THR A 1 176 ? -0.114 2.769 2.619 1.00 90.31 176 THR A N 1
ATOM 1313 C CA . THR A 1 176 ? 1.223 2.334 3.039 1.00 90.31 176 THR A CA 1
ATOM 1314 C C . THR A 1 176 ? 1.827 1.321 2.081 1.00 90.31 176 THR A C 1
ATOM 1316 O O . THR A 1 176 ? 2.927 1.558 1.597 1.00 90.31 176 THR A O 1
ATOM 1319 N N . ILE A 1 177 ? 1.098 0.262 1.710 1.00 92.88 177 ILE A N 1
ATOM 1320 C CA . ILE A 1 177 ? 1.611 -0.728 0.749 1.00 92.88 177 ILE A CA 1
ATOM 1321 C C . ILE A 1 177 ? 1.956 -0.051 -0.578 1.00 92.88 177 ILE A C 1
ATOM 1323 O O . ILE A 1 177 ? 2.996 -0.337 -1.164 1.00 92.88 177 ILE A O 1
ATOM 1327 N N . SER A 1 178 ? 1.113 0.864 -1.063 1.00 94.25 178 SER A N 1
ATOM 1328 C CA . SER A 1 178 ? 1.442 1.584 -2.287 1.00 94.25 178 SER A CA 1
ATOM 1329 C C . SER A 1 178 ? 2.694 2.432 -2.148 1.00 94.25 178 SER A C 1
ATOM 1331 O O . SER A 1 178 ? 3.470 2.480 -3.094 1.00 94.25 178 SER A O 1
ATOM 1333 N N . LEU A 1 179 ? 2.842 3.189 -1.069 1.00 92.12 179 LEU A N 1
ATOM 1334 C CA . LEU A 1 179 ? 3.971 4.099 -0.928 1.00 92.12 179 LEU A CA 1
ATOM 1335 C C . LEU A 1 179 ? 5.275 3.323 -0.745 1.00 92.12 179 LEU A C 1
ATOM 1337 O O . LEU A 1 179 ? 6.278 3.704 -1.340 1.00 92.12 179 LEU A O 1
ATOM 1341 N N . ASP A 1 180 ? 5.223 2.193 -0.039 1.00 90.50 180 ASP A N 1
ATOM 1342 C CA . ASP A 1 180 ? 6.338 1.252 0.063 1.00 90.50 180 ASP A CA 1
ATOM 1343 C C . ASP A 1 180 ? 6.714 0.685 -1.313 1.00 90.50 180 ASP A C 1
ATOM 1345 O O . ASP A 1 180 ? 7.892 0.639 -1.657 1.00 90.50 180 ASP A O 1
ATOM 1349 N N . LEU A 1 181 ? 5.731 0.321 -2.149 1.00 92.81 181 LEU A N 1
ATOM 1350 C CA . LEU A 1 181 ? 5.994 -0.083 -3.536 1.00 92.81 181 LEU A CA 1
ATOM 1351 C C . LEU A 1 181 ? 6.615 1.040 -4.368 1.00 92.81 181 LEU A C 1
ATOM 1353 O O . LEU A 1 181 ? 7.425 0.755 -5.239 1.00 92.81 181 LEU A O 1
ATOM 1357 N N . LEU A 1 182 ? 6.243 2.296 -4.111 1.00 92.25 182 LEU A N 1
ATOM 1358 C CA . LEU A 1 182 ? 6.803 3.475 -4.776 1.00 92.25 182 LEU A CA 1
ATOM 1359 C C . LEU A 1 182 ? 8.194 3.864 -4.251 1.00 92.25 182 LEU A C 1
ATOM 1361 O O . LEU A 1 182 ? 8.718 4.887 -4.697 1.00 92.25 182 LEU A O 1
ATOM 1365 N N . ASP A 1 183 ? 8.767 3.093 -3.319 1.00 87.94 183 ASP A N 1
ATOM 1366 C CA . ASP A 1 183 ? 10.012 3.396 -2.597 1.00 87.94 183 ASP A CA 1
ATOM 1367 C C . ASP A 1 183 ? 9.995 4.789 -1.934 1.00 87.94 183 ASP A C 1
ATOM 1369 O O . ASP A 1 183 ? 11.011 5.462 -1.749 1.00 87.94 183 ASP A O 1
ATOM 1373 N N . LEU A 1 184 ? 8.797 5.260 -1.579 1.00 83.88 184 LEU A N 1
ATOM 1374 C CA . LEU A 1 184 ? 8.605 6.470 -0.797 1.00 83.88 184 LEU A CA 1
ATOM 1375 C C . LEU A 1 184 ? 8.624 6.042 0.665 1.00 83.88 184 LEU A C 1
ATOM 1377 O O . LEU A 1 184 ? 7.770 5.265 1.074 1.00 83.88 184 LEU A O 1
ATOM 1381 N N . GLN A 1 185 ? 9.588 6.532 1.453 1.00 71.12 185 GLN A N 1
ATOM 1382 C CA . GLN A 1 185 ? 9.715 6.202 2.880 1.00 71.12 185 GLN A CA 1
ATOM 1383 C C . GLN A 1 185 ? 8.399 6.506 3.624 1.00 71.12 185 GLN A C 1
ATOM 1385 O O . GLN A 1 185 ? 8.147 7.639 4.034 1.00 71.12 185 GLN A O 1
ATOM 1390 N N . SER A 1 186 ? 7.540 5.493 3.769 1.00 67.25 186 SER A N 1
ATOM 1391 C CA . SER A 1 186 ? 6.148 5.639 4.217 1.00 67.25 186 SER A CA 1
ATOM 1392 C C . SER A 1 186 ? 5.934 5.213 5.670 1.00 67.25 186 SER A C 1
ATOM 1394 O O . SER A 1 186 ? 4.804 5.183 6.162 1.00 67.25 186 SER A O 1
ATOM 1396 N N . THR A 1 187 ? 7.032 4.957 6.388 1.00 74.19 187 THR A N 1
ATOM 1397 C CA . THR A 1 187 ? 7.097 4.397 7.748 1.00 74.19 187 THR A CA 1
ATOM 1398 C C . THR A 1 187 ? 6.229 5.107 8.783 1.00 74.19 187 THR A C 1
ATOM 1400 O O . THR A 1 187 ? 5.957 4.529 9.830 1.00 74.19 187 THR A O 1
ATOM 1403 N N . LEU A 1 188 ? 5.772 6.332 8.514 1.00 78.00 188 LEU A N 1
ATOM 1404 C CA . LEU A 1 188 ? 4.933 7.115 9.421 1.00 78.00 188 LEU A CA 1
ATOM 1405 C C . LEU A 1 188 ? 3.437 7.050 9.120 1.00 78.00 188 LEU A C 1
ATOM 1407 O O . LEU A 1 188 ? 2.642 7.334 10.008 1.00 78.00 188 LEU A O 1
ATOM 1411 N N . ILE A 1 189 ? 3.022 6.677 7.910 1.00 82.19 189 ILE A N 1
ATOM 1412 C CA . ILE A 1 189 ? 1.619 6.824 7.502 1.00 82.19 189 ILE A CA 1
ATOM 1413 C C . ILE A 1 189 ? 0.728 5.806 8.206 1.00 82.19 189 ILE A C 1
ATOM 1415 O O . ILE A 1 189 ? -0.247 6.197 8.849 1.00 82.19 189 ILE A O 1
ATOM 1419 N N . TYR A 1 190 ? 1.084 4.522 8.157 1.00 81.12 190 TYR A N 1
ATOM 1420 C CA . TYR A 1 190 ? 0.302 3.484 8.826 1.00 81.12 190 TYR A CA 1
ATOM 1421 C C . TYR A 1 190 ? 0.239 3.685 10.353 1.00 81.12 190 TYR A C 1
ATOM 1423 O O . TYR A 1 190 ? -0.875 3.739 10.879 1.00 81.12 190 TYR A O 1
ATOM 1431 N N . PRO A 1 191 ? 1.368 3.886 11.072 1.00 88.56 191 PRO A N 1
ATOM 1432 C CA . PRO A 1 191 ? 1.350 4.189 12.506 1.00 88.56 191 PRO A CA 1
ATOM 1433 C C . PRO A 1 191 ? 0.492 5.407 12.869 1.00 88.56 191 PRO A C 1
ATOM 1435 O O . PRO A 1 191 ? -0.267 5.364 13.837 1.00 88.56 191 PRO A O 1
ATOM 1438 N N . LEU A 1 192 ? 0.561 6.484 12.078 1.00 89.50 192 LEU A N 1
ATOM 1439 C CA . LEU A 1 192 ? -0.173 7.720 12.348 1.00 89.50 192 LEU A CA 1
ATOM 1440 C C . LEU A 1 192 ? -1.687 7.546 12.175 1.00 89.50 192 LEU A C 1
ATOM 1442 O O . LEU A 1 192 ? -2.467 7.968 13.035 1.00 89.50 192 LEU A O 1
ATOM 1446 N N . VAL A 1 193 ? -2.121 6.903 11.087 1.00 88.75 193 VAL A N 1
ATOM 1447 C CA . VAL A 1 193 ? -3.550 6.649 10.864 1.00 88.75 193 VAL A CA 1
ATOM 1448 C C . VAL A 1 193 ? -4.078 5.650 11.891 1.00 88.75 193 VAL A C 1
ATOM 1450 O O . VAL A 1 193 ? -5.120 5.898 12.488 1.00 88.75 193 VAL A O 1
ATOM 1453 N N . LEU A 1 194 ? -3.344 4.570 12.176 1.00 87.12 194 LEU A N 1
ATOM 1454 C CA . LEU A 1 194 ? -3.746 3.589 13.185 1.00 87.12 194 LEU A CA 1
ATOM 1455 C C . LEU A 1 194 ? -3.854 4.229 14.576 1.00 87.12 194 LEU A C 1
ATOM 1457 O O . LEU A 1 194 ? -4.853 4.042 15.266 1.00 87.12 194 LEU A O 1
ATOM 1461 N N . GLY A 1 195 ? -2.857 5.017 14.979 1.00 91.44 195 GLY A N 1
ATOM 1462 C CA . GLY A 1 195 ? -2.857 5.685 16.274 1.00 91.44 195 GLY A CA 1
ATOM 1463 C C . GLY A 1 195 ? -3.990 6.698 16.417 1.00 91.44 195 GLY A C 1
ATOM 1464 O O . GLY A 1 195 ? -4.706 6.671 17.416 1.00 91.44 195 GLY A O 1
ATOM 1465 N N . SER A 1 196 ? -4.230 7.534 15.401 1.00 91.31 196 SER A N 1
ATOM 1466 C CA . SER A 1 196 ? -5.363 8.474 15.409 1.00 91.31 196 SER A CA 1
ATOM 1467 C C . SER A 1 196 ? -6.721 7.763 15.434 1.00 91.31 196 SER A C 1
ATOM 1469 O O . SER A 1 196 ? -7.620 8.182 16.165 1.00 91.31 196 SER A O 1
ATOM 1471 N N . LEU A 1 197 ? -6.852 6.647 14.714 1.00 90.69 197 LEU A N 1
ATOM 1472 C CA . LEU A 1 197 ? -8.052 5.816 14.696 1.00 90.69 197 LEU A CA 1
ATOM 1473 C C . LEU A 1 197 ? -8.342 5.205 16.072 1.00 90.69 197 LEU A C 1
ATOM 1475 O O . LEU A 1 197 ? -9.470 5.284 16.556 1.00 90.69 197 LEU A O 1
ATOM 1479 N N . VAL A 1 198 ? -7.323 4.647 16.729 1.00 92.06 198 VAL A N 1
ATOM 1480 C CA . VAL A 1 198 ? -7.436 4.092 18.086 1.00 92.06 198 VAL A CA 1
ATOM 1481 C C . VAL A 1 198 ? -7.884 5.164 19.082 1.00 92.06 198 VAL A C 1
ATOM 1483 O O . VAL A 1 198 ? -8.774 4.906 19.892 1.00 92.06 198 VAL A O 1
ATOM 1486 N N . ILE A 1 199 ? -7.332 6.379 18.997 1.00 93.81 199 ILE A N 1
ATOM 1487 C CA . ILE A 1 199 ? -7.735 7.498 19.865 1.00 93.81 199 ILE A CA 1
ATOM 1488 C C . ILE A 1 199 ? -9.197 7.874 19.606 1.00 93.81 199 ILE A C 1
ATOM 1490 O O . ILE A 1 199 ? -9.971 8.004 20.554 1.00 93.81 199 ILE A O 1
ATOM 1494 N N . ALA A 1 200 ? -9.597 8.007 18.338 1.00 91.06 200 ALA A N 1
ATOM 1495 C CA . ALA A 1 200 ? -10.967 8.352 17.963 1.00 91.06 200 ALA A CA 1
ATOM 1496 C C . ALA A 1 200 ? -11.984 7.309 18.456 1.00 91.06 200 ALA A C 1
ATOM 1498 O O . ALA A 1 200 ? -13.013 7.670 19.031 1.00 91.06 200 ALA A O 1
ATOM 1499 N N . ILE A 1 201 ? -11.670 6.019 18.293 1.00 89.25 201 ILE A N 1
ATOM 1500 C CA . ILE A 1 201 ? -12.467 4.907 18.829 1.00 89.25 201 ILE A CA 1
ATOM 1501 C C . ILE A 1 201 ? -12.582 5.024 20.350 1.00 89.25 201 ILE A C 1
ATOM 1503 O O . ILE A 1 201 ? -13.676 4.897 20.895 1.00 89.25 201 ILE A O 1
ATOM 1507 N N . GLY A 1 202 ? -11.476 5.306 21.035 1.00 91.38 202 GLY A N 1
ATOM 1508 C CA . GLY A 1 202 ? -11.455 5.466 22.483 1.00 91.38 202 GLY A CA 1
ATOM 1509 C C . GLY A 1 202 ? -12.353 6.581 22.993 1.00 91.38 202 GLY A C 1
ATOM 1510 O O . GLY A 1 202 ? -13.142 6.365 23.912 1.00 91.38 202 GLY A O 1
ATOM 1511 N N . VAL A 1 203 ? -12.278 7.757 22.365 1.00 91.62 203 VAL A N 1
ATOM 1512 C CA . VAL A 1 203 ? -13.141 8.902 22.691 1.00 91.62 203 VAL A CA 1
ATOM 1513 C C . VAL A 1 203 ? -14.608 8.556 22.451 1.00 91.62 203 VAL A C 1
ATOM 1515 O O . VAL A 1 203 ? -15.452 8.834 23.303 1.00 91.62 203 VAL A O 1
ATOM 1518 N N . PHE A 1 204 ? -14.913 7.892 21.335 1.00 87.69 204 PHE A N 1
ATOM 1519 C CA . PHE A 1 204 ? -16.273 7.462 21.032 1.00 87.69 204 PHE A CA 1
ATOM 1520 C C . PHE A 1 204 ? -16.818 6.466 22.066 1.00 87.69 204 PHE A C 1
ATOM 1522 O O . PHE A 1 204 ? -17.944 6.628 22.540 1.00 87.69 204 PHE A O 1
ATOM 1529 N N . ILE A 1 205 ? -16.032 5.449 22.435 1.00 87.81 205 ILE A N 1
ATOM 1530 C CA . ILE A 1 205 ? -16.418 4.449 23.441 1.00 87.81 205 ILE A CA 1
ATOM 1531 C C . ILE A 1 205 ? -16.628 5.117 24.801 1.00 87.81 205 ILE A C 1
ATOM 1533 O O . ILE A 1 205 ? -17.595 4.794 25.491 1.00 87.81 205 ILE A O 1
ATOM 1537 N N . ALA A 1 206 ? -15.762 6.059 25.173 1.00 90.00 206 ALA A N 1
ATOM 1538 C CA . ALA A 1 206 ? -15.864 6.775 26.435 1.00 90.00 206 ALA A CA 1
ATOM 1539 C C . ALA A 1 206 ? -17.146 7.617 26.536 1.00 90.00 206 ALA A C 1
ATOM 1541 O O . ALA A 1 206 ? -17.754 7.651 27.599 1.00 90.00 206 ALA A O 1
ATOM 1542 N N . ASP A 1 207 ? -17.579 8.266 25.451 1.00 86.94 207 ASP A N 1
ATOM 1543 C CA . ASP A 1 207 ? -18.831 9.037 25.433 1.00 86.94 207 ASP A CA 1
ATOM 1544 C C . ASP A 1 207 ? -20.069 8.128 25.319 1.00 86.94 207 AS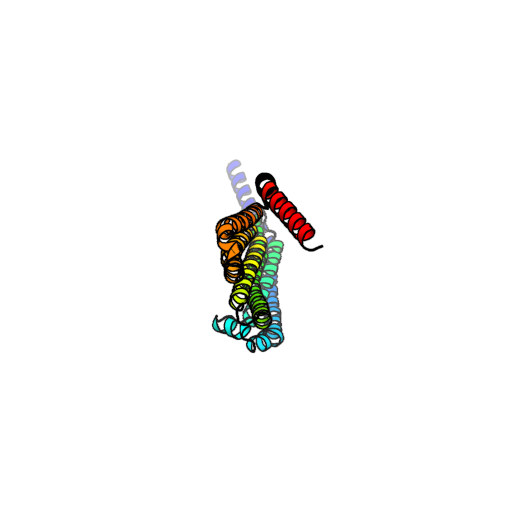P A C 1
ATOM 1546 O O . ASP A 1 207 ? -20.971 8.161 26.160 1.00 86.94 207 ASP A O 1
ATOM 1550 N N . SER A 1 208 ? -20.106 7.264 24.302 1.00 84.25 208 SER A N 1
ATOM 1551 C CA . SER A 1 208 ? -21.290 6.456 23.985 1.00 84.25 208 SER A CA 1
ATOM 1552 C C . SER A 1 208 ? -21.495 5.302 24.960 1.00 84.25 208 SER A C 1
ATOM 1554 O O . SER A 1 208 ? -22.604 5.083 25.446 1.00 84.25 208 SER A O 1
ATOM 1556 N N . GLY A 1 209 ? -20.429 4.558 25.266 1.00 81.69 209 GLY A N 1
ATOM 1557 C CA . GLY A 1 209 ? -20.501 3.395 26.150 1.00 81.69 209 GLY A CA 1
ATOM 1558 C C . GLY A 1 209 ? -20.917 3.790 27.561 1.00 81.69 209 GLY A C 1
ATOM 1559 O O . GLY A 1 209 ? -21.737 3.121 28.188 1.00 81.69 209 GLY A O 1
ATOM 1560 N N . LEU A 1 210 ? -20.411 4.924 28.035 1.00 83.81 210 LEU A N 1
ATOM 1561 C CA . LEU A 1 210 ? -20.706 5.400 29.373 1.00 83.81 210 LEU A CA 1
ATOM 1562 C C . LEU A 1 210 ? -22.123 5.959 29.502 1.00 83.81 210 LEU A C 1
ATOM 1564 O O . LEU A 1 210 ? -22.785 5.701 30.504 1.00 83.81 210 LEU A O 1
ATOM 1568 N N . ARG A 1 211 ? -22.627 6.651 28.474 1.00 84.31 211 ARG A N 1
ATOM 1569 C CA . ARG A 1 211 ? -24.016 7.127 28.431 1.00 84.31 211 ARG A CA 1
ATOM 1570 C C . ARG A 1 211 ? -25.014 5.982 28.596 1.00 84.31 211 ARG A C 1
ATOM 1572 O O . ARG A 1 211 ? -25.904 6.076 29.433 1.00 84.31 211 ARG A O 1
ATOM 1579 N N . ILE A 1 212 ? -24.790 4.870 27.893 1.00 82.75 212 ILE A N 1
ATOM 1580 C CA . ILE A 1 212 ? -25.618 3.657 27.999 1.00 82.75 212 ILE A CA 1
ATOM 1581 C C . ILE A 1 212 ? -25.598 3.089 29.427 1.00 82.75 212 ILE A C 1
ATOM 1583 O O . ILE A 1 212 ? -26.628 2.639 29.931 1.00 82.75 212 ILE A O 1
ATOM 1587 N N . ILE A 1 213 ? -24.436 3.101 30.091 1.00 83.00 213 ILE A N 1
ATOM 1588 C CA . ILE A 1 213 ? -24.308 2.619 31.475 1.00 83.00 213 ILE A CA 1
ATOM 1589 C C . ILE A 1 213 ? -25.080 3.530 32.431 1.00 83.00 213 ILE A C 1
ATOM 1591 O O . ILE A 1 213 ? -25.827 3.020 33.257 1.00 83.00 213 ILE A O 1
ATOM 1595 N N . ILE A 1 214 ? -24.949 4.854 32.303 1.00 85.50 214 ILE A N 1
ATOM 1596 C CA . ILE A 1 214 ? -25.642 5.827 33.166 1.00 85.50 214 ILE A CA 1
ATOM 1597 C C . ILE A 1 214 ? -27.161 5.747 32.982 1.00 85.50 214 ILE A C 1
ATOM 1599 O O . ILE A 1 214 ? -27.901 5.844 33.957 1.00 85.50 214 ILE A O 1
ATOM 1603 N N . GLU A 1 215 ? -27.632 5.557 31.748 1.00 86.44 215 GLU A N 1
ATOM 1604 C CA . GLU A 1 215 ? -29.060 5.403 31.449 1.00 86.44 215 GLU A CA 1
ATOM 1605 C C . GLU A 1 215 ? -29.656 4.149 32.101 1.00 86.44 215 GLU A C 1
ATOM 1607 O O . GLU A 1 215 ? -30.783 4.188 32.591 1.00 86.44 215 GLU A O 1
ATOM 1612 N N . ARG A 1 216 ? -28.906 3.040 32.136 1.00 85.50 216 ARG A N 1
ATOM 1613 C CA . ARG A 1 216 ? -29.355 1.778 32.752 1.00 85.50 216 ARG A CA 1
ATOM 1614 C C . ARG A 1 216 ? -29.131 1.719 34.259 1.00 85.50 216 ARG A C 1
ATOM 1616 O O . ARG A 1 216 ? -29.892 1.055 34.954 1.00 85.50 216 ARG A O 1
ATOM 1623 N N . HIS A 1 217 ? -28.097 2.396 34.742 1.00 85.81 217 HIS A N 1
ATOM 1624 C CA . HIS A 1 217 ? -27.681 2.414 36.137 1.00 85.81 217 HIS A CA 1
ATOM 1625 C C . HIS A 1 217 ? -27.361 3.852 36.570 1.00 85.81 217 HIS A C 1
ATOM 1627 O O . HIS A 1 217 ? -26.194 4.271 36.565 1.00 85.81 217 HIS A O 1
ATOM 1633 N N . PRO A 1 218 ? -28.388 4.626 36.964 1.00 85.69 218 PRO A N 1
ATOM 1634 C CA . PRO A 1 218 ? -28.229 6.021 37.361 1.00 85.69 218 PRO A CA 1
ATOM 1635 C C . PRO A 1 218 ? -27.259 6.211 38.534 1.00 85.69 218 PRO A C 1
ATOM 1637 O O . PRO A 1 218 ? -26.654 7.277 38.657 1.00 85.69 218 PRO A O 1
ATOM 1640 N N . GLU A 1 219 ? -27.057 5.182 39.366 1.00 83.25 219 GLU A N 1
ATOM 1641 C CA . GLU A 1 219 ? -26.078 5.189 40.457 1.00 83.25 219 GLU A CA 1
ATOM 1642 C C . GLU A 1 219 ? -24.626 5.435 40.001 1.00 83.25 219 GLU A C 1
ATOM 1644 O O . GLU A 1 219 ? -23.818 5.919 40.791 1.00 83.25 219 GLU A O 1
ATOM 1649 N N . PHE A 1 220 ? -24.278 5.173 38.734 1.00 79.62 220 PHE A N 1
ATOM 1650 C CA . PHE A 1 220 ? -22.925 5.412 38.209 1.00 79.62 220 PHE A CA 1
ATOM 1651 C C . PHE A 1 220 ? -22.697 6.839 37.709 1.00 79.62 220 PHE A C 1
ATOM 1653 O O . PHE A 1 220 ? -21.586 7.163 37.284 1.00 79.62 220 PHE A O 1
ATOM 1660 N N . LYS A 1 221 ? -23.704 7.718 37.770 1.00 84.81 221 LYS A N 1
ATOM 1661 C CA . LYS A 1 221 ? -23.599 9.092 37.261 1.00 84.81 221 LYS A CA 1
ATOM 1662 C C . LYS A 1 221 ? -22.451 9.878 37.902 1.00 84.81 221 LYS A C 1
ATOM 1664 O O . LYS A 1 221 ? -21.786 10.644 37.213 1.00 84.81 221 LYS A O 1
ATOM 1669 N N . GLU A 1 222 ? -22.181 9.662 39.188 1.00 83.31 222 GLU A N 1
ATOM 1670 C CA . GLU A 1 222 ? -21.075 10.324 39.898 1.00 83.31 222 GLU A CA 1
ATOM 1671 C C . GLU A 1 222 ? -19.693 9.803 39.472 1.00 83.31 222 GLU A C 1
ATOM 1673 O O . GLU A 1 222 ? -18.716 10.549 39.475 1.00 83.31 222 GLU A O 1
ATOM 1678 N N . LEU A 1 223 ? -19.608 8.538 39.052 1.00 84.31 223 LEU A N 1
ATOM 1679 C CA . LEU A 1 223 ? -18.369 7.907 38.585 1.00 84.31 223 LEU A CA 1
ATOM 1680 C C . LEU A 1 223 ? -18.109 8.148 37.095 1.00 84.31 223 LEU A C 1
ATOM 1682 O O . LEU A 1 223 ? -17.021 7.841 36.603 1.00 84.31 223 LEU A O 1
ATOM 1686 N N . ALA A 1 224 ? -19.084 8.699 36.374 1.00 84.56 224 ALA A N 1
ATOM 1687 C CA . ALA A 1 224 ? -19.002 8.859 34.937 1.00 84.56 224 ALA A CA 1
ATOM 1688 C C . ALA A 1 224 ? -17.799 9.714 34.484 1.00 84.56 224 ALA A C 1
ATOM 1690 O O . ALA A 1 224 ? -17.001 9.220 33.686 1.00 84.56 224 ALA A O 1
ATOM 1691 N N . PRO A 1 225 ? -17.555 10.927 35.019 1.00 86.94 225 PRO A N 1
ATOM 1692 C CA . PRO A 1 225 ? -16.402 11.723 34.591 1.00 86.94 225 PRO A CA 1
ATOM 1693 C C . PRO A 1 225 ? -15.064 10.992 34.786 1.00 86.94 225 PRO A C 1
ATOM 1695 O O . PRO A 1 225 ? -14.169 11.085 33.947 1.00 86.94 225 PRO A O 1
ATOM 1698 N N . PHE A 1 226 ? -14.944 10.212 35.866 1.00 86.69 226 PHE A N 1
ATOM 1699 C CA . PHE A 1 226 ? -13.751 9.419 36.158 1.00 86.69 226 PHE A CA 1
ATOM 1700 C C . PHE A 1 226 ? -13.565 8.258 35.170 1.00 86.69 226 PHE A C 1
ATOM 1702 O O . PHE A 1 226 ? -12.473 8.076 34.633 1.00 86.69 226 PHE A O 1
ATOM 1709 N N . LEU A 1 227 ? -14.626 7.495 34.888 1.00 87.56 227 LEU A N 1
ATOM 1710 C CA . LEU A 1 227 ? -14.591 6.395 33.918 1.00 87.56 227 LEU A CA 1
ATOM 1711 C C . LEU A 1 227 ? -14.311 6.898 32.499 1.00 87.56 227 LEU A C 1
ATOM 1713 O O . LEU A 1 227 ? -13.503 6.299 31.792 1.00 87.56 227 LEU A O 1
ATOM 1717 N N . GLN A 1 228 ? -14.924 8.016 32.100 1.00 89.94 228 GLN A N 1
ATOM 1718 C CA . GLN A 1 228 ? -14.676 8.645 30.804 1.00 89.94 228 GLN A CA 1
ATOM 1719 C C . GLN A 1 228 ? -13.202 9.036 30.661 1.00 89.94 228 GLN A C 1
ATOM 1721 O O . GLN A 1 228 ? -12.569 8.698 29.662 1.00 89.94 228 GLN A O 1
ATOM 1726 N N . PHE A 1 229 ? -12.641 9.691 31.683 1.00 90.56 229 PHE A N 1
ATOM 1727 C CA . PHE A 1 229 ? -11.226 10.048 31.720 1.00 90.56 229 PHE A CA 1
ATOM 1728 C C . PHE A 1 229 ? -10.324 8.815 31.606 1.00 90.56 229 PHE A C 1
ATOM 1730 O O . PHE A 1 229 ? -9.402 8.812 30.794 1.00 90.56 229 PHE A O 1
ATOM 1737 N N . LEU A 1 230 ? -10.605 7.756 32.369 1.00 90.50 230 LEU A N 1
ATOM 1738 C CA . LEU A 1 230 ? -9.798 6.537 32.370 1.00 90.50 230 LEU A CA 1
ATOM 1739 C C . LEU A 1 230 ? -9.812 5.842 31.005 1.00 90.50 230 LEU A C 1
ATOM 1741 O O . LEU A 1 230 ? -8.754 5.472 30.501 1.00 90.50 230 LEU A O 1
ATOM 1745 N N . ILE A 1 231 ? -10.985 5.706 30.380 1.00 90.94 231 ILE A N 1
ATOM 1746 C CA . ILE A 1 231 ? -11.110 5.106 29.046 1.00 90.94 231 ILE A CA 1
ATOM 1747 C C . ILE A 1 231 ? -10.336 5.944 28.022 1.00 90.94 231 ILE A C 1
ATOM 1749 O O . ILE A 1 231 ? -9.494 5.399 27.309 1.00 90.94 231 ILE A O 1
ATOM 1753 N N . ILE A 1 232 ? -10.551 7.265 27.982 1.00 93.38 232 ILE A N 1
ATOM 1754 C CA . ILE A 1 232 ? -9.836 8.153 27.052 1.00 93.38 232 ILE A CA 1
ATOM 1755 C C . ILE A 1 232 ? -8.327 8.051 27.264 1.00 93.38 232 ILE A C 1
ATOM 1757 O O . ILE A 1 232 ? -7.590 7.938 26.292 1.00 93.38 232 ILE A O 1
ATOM 1761 N N . LEU A 1 233 ? -7.862 8.044 28.513 1.00 93.69 233 LEU A N 1
ATOM 1762 C CA . LEU A 1 233 ? -6.443 7.957 28.837 1.00 93.69 233 LEU A CA 1
ATOM 1763 C C . LEU A 1 233 ? -5.824 6.634 28.363 1.00 93.69 233 LEU A C 1
ATOM 1765 O O . LEU A 1 233 ? -4.739 6.647 27.787 1.00 93.69 233 LEU A O 1
ATOM 1769 N N . VAL A 1 234 ? -6.512 5.503 28.547 1.00 93.00 234 VAL A N 1
ATOM 1770 C CA . VAL A 1 234 ? -6.045 4.194 28.058 1.00 93.00 234 VAL A CA 1
ATOM 1771 C C . VAL A 1 234 ? -5.908 4.208 26.538 1.00 93.00 234 VAL A C 1
ATOM 1773 O O . VAL A 1 234 ? -4.846 3.877 26.012 1.00 93.00 234 VAL A O 1
ATOM 1776 N N . PHE A 1 235 ? -6.943 4.641 25.820 1.00 94.75 235 PHE A N 1
ATOM 1777 C CA . PHE A 1 235 ? -6.899 4.701 24.358 1.00 94.75 235 PHE A CA 1
ATOM 1778 C C . PHE A 1 235 ? -5.923 5.754 23.829 1.00 94.75 235 PHE A C 1
ATOM 1780 O O . PHE A 1 235 ? -5.315 5.537 22.784 1.00 94.75 235 PHE A O 1
ATOM 1787 N N . LEU A 1 236 ? -5.716 6.855 24.556 1.00 95.81 236 LEU A N 1
ATOM 1788 C CA . LEU A 1 236 ? -4.690 7.845 24.248 1.00 95.81 236 LEU A CA 1
ATOM 1789 C C . LEU A 1 236 ? -3.301 7.209 24.303 1.00 95.81 236 LEU A C 1
ATOM 1791 O O . LEU A 1 236 ? -2.533 7.352 23.360 1.00 95.81 236 LEU A O 1
ATOM 1795 N N . ILE A 1 237 ? -2.990 6.467 25.367 1.00 95.06 237 ILE A N 1
ATOM 1796 C CA . ILE A 1 237 ? -1.698 5.789 25.515 1.00 95.06 237 ILE A CA 1
ATOM 1797 C C . ILE A 1 237 ? -1.501 4.730 24.424 1.00 95.06 237 ILE A C 1
ATOM 1799 O O . ILE A 1 237 ? -0.435 4.689 23.812 1.00 95.06 237 ILE A O 1
ATOM 1803 N N . ILE A 1 238 ? -2.519 3.913 24.135 1.00 94.31 238 ILE A N 1
ATOM 1804 C CA . ILE A 1 238 ? -2.445 2.901 23.066 1.00 94.31 238 ILE A CA 1
ATOM 1805 C C . ILE A 1 238 ? -2.251 3.580 21.708 1.00 94.31 238 ILE A C 1
ATOM 1807 O O . ILE A 1 238 ? -1.395 3.168 20.930 1.00 94.31 238 ILE A O 1
ATOM 1811 N N . GLY A 1 239 ? -3.015 4.633 21.425 1.00 93.88 239 GLY A N 1
ATOM 1812 C CA . GLY A 1 239 ? -2.941 5.347 20.161 1.00 93.88 239 GLY A CA 1
ATOM 1813 C C . GLY A 1 239 ? -1.612 6.065 19.964 1.00 93.88 239 GLY A C 1
ATOM 1814 O O . GLY A 1 239 ? -1.002 5.929 18.911 1.00 93.88 239 GLY A O 1
ATOM 1815 N N . VAL A 1 240 ? -1.106 6.757 20.986 1.00 94.88 240 VAL A N 1
ATOM 1816 C CA . VAL A 1 240 ? 0.222 7.388 20.955 1.00 94.88 240 VAL A CA 1
ATOM 1817 C C . VAL A 1 240 ? 1.318 6.327 20.802 1.00 94.88 240 VAL A C 1
ATOM 1819 O O . VAL A 1 240 ? 2.224 6.511 19.994 1.00 94.88 240 VAL A O 1
ATOM 1822 N N . SER A 1 241 ? 1.213 5.186 21.491 1.00 93.44 241 SER A N 1
ATOM 1823 C CA . SER A 1 241 ? 2.126 4.048 21.302 1.00 93.44 241 SER A CA 1
ATOM 1824 C C . SER A 1 241 ? 2.107 3.534 19.859 1.00 93.44 241 SER A C 1
ATOM 1826 O O . SER A 1 241 ? 3.163 3.330 19.265 1.00 93.44 241 SER A O 1
ATOM 1828 N N . ALA A 1 242 ? 0.922 3.421 19.253 1.00 92.00 242 ALA A N 1
ATOM 1829 C CA . ALA A 1 242 ? 0.777 3.042 17.853 1.00 92.00 242 ALA A CA 1
ATOM 1830 C C . ALA A 1 242 ? 1.398 4.074 16.899 1.00 92.00 242 ALA A C 1
ATOM 1832 O O . ALA A 1 242 ? 2.106 3.661 15.991 1.00 92.00 242 ALA A O 1
ATOM 1833 N N . VAL A 1 243 ? 1.224 5.386 17.121 1.00 92.25 243 VAL A N 1
ATOM 1834 C CA . VAL A 1 243 ? 1.875 6.436 16.301 1.00 92.25 243 VAL A CA 1
ATOM 1835 C C . VAL A 1 243 ? 3.397 6.304 16.335 1.00 92.25 243 VAL A C 1
ATOM 1837 O O . VAL A 1 243 ? 4.063 6.449 15.311 1.00 92.25 243 VAL A O 1
ATOM 1840 N N . PHE A 1 244 ? 3.957 6.017 17.509 1.00 93.06 244 PHE A N 1
ATOM 1841 C CA . PHE A 1 244 ? 5.400 5.928 17.711 1.00 93.06 244 PHE A CA 1
ATOM 1842 C C . PHE A 1 244 ? 5.957 4.506 17.601 1.00 93.06 244 PHE A C 1
ATOM 1844 O O . PHE A 1 244 ? 7.111 4.288 17.967 1.00 93.06 244 PHE A O 1
ATOM 1851 N N . SER A 1 245 ? 5.202 3.552 17.048 1.00 90.38 245 SER A N 1
ATOM 1852 C CA . SER A 1 245 ? 5.604 2.141 16.999 1.00 90.38 245 SER A CA 1
ATOM 1853 C C . SER A 1 245 ? 6.897 1.896 16.211 1.00 90.38 245 SER A C 1
ATOM 1855 O O . SER A 1 245 ? 7.594 0.916 16.455 1.00 90.38 245 SER A O 1
ATOM 1857 N N . GLY A 1 246 ? 7.243 2.793 15.280 1.00 88.50 246 GLY A N 1
ATOM 1858 C CA . GLY A 1 246 ? 8.513 2.779 14.543 1.00 88.50 246 GLY A CA 1
ATOM 1859 C C . GLY A 1 246 ? 9.718 3.323 15.325 1.00 88.50 246 GLY A C 1
ATOM 1860 O O . GLY A 1 246 ? 10.837 3.288 14.820 1.00 88.50 246 GLY A O 1
ATOM 1861 N N . TYR A 1 247 ? 9.513 3.825 16.547 1.00 92.06 247 TYR A N 1
ATOM 1862 C CA . TYR A 1 247 ? 10.528 4.474 17.378 1.00 92.06 247 TYR A CA 1
ATOM 1863 C C . TYR A 1 247 ? 10.661 3.745 18.724 1.00 92.06 247 TYR A C 1
ATOM 1865 O O . TYR A 1 247 ? 9.943 4.074 19.676 1.00 92.06 247 TYR A O 1
ATOM 1873 N N . PRO A 1 248 ? 11.589 2.773 18.847 1.00 92.00 248 PRO A N 1
ATOM 1874 C CA . PRO A 1 248 ? 11.719 1.941 20.045 1.00 92.00 248 PRO A CA 1
ATOM 1875 C C . PRO A 1 248 ? 11.918 2.747 21.332 1.00 92.00 248 PRO A C 1
ATOM 1877 O O . PRO A 1 248 ? 11.247 2.489 22.329 1.00 92.00 248 PRO A O 1
ATOM 1880 N N . SER A 1 249 ? 12.772 3.776 21.295 1.00 94.38 249 SER A N 1
ATOM 1881 C CA . SER A 1 249 ? 13.033 4.641 22.452 1.00 94.38 249 SER A CA 1
ATOM 1882 C C . SER A 1 249 ? 11.777 5.386 22.907 1.00 94.38 249 SER A C 1
ATOM 1884 O O . SER A 1 249 ? 11.481 5.436 24.099 1.00 94.38 249 SER A O 1
ATOM 1886 N N . THR A 1 250 ? 10.999 5.925 21.966 1.00 93.75 250 THR A N 1
ATOM 1887 C CA . THR A 1 250 ? 9.748 6.629 22.275 1.00 93.75 250 THR A CA 1
ATOM 1888 C C . THR A 1 250 ? 8.692 5.660 22.802 1.00 93.75 250 THR A C 1
ATOM 1890 O O . THR A 1 250 ? 8.046 5.939 23.810 1.00 93.75 250 THR A O 1
ATOM 1893 N N . THR A 1 251 ? 8.573 4.482 22.185 1.00 92.62 251 THR A N 1
ATOM 1894 C CA . THR A 1 251 ? 7.659 3.419 22.628 1.00 92.62 251 THR A CA 1
ATOM 1895 C C . THR A 1 251 ? 7.979 2.970 24.054 1.00 92.62 251 THR A C 1
ATOM 1897 O O . THR A 1 251 ? 7.074 2.792 24.866 1.00 92.62 251 THR A O 1
ATOM 1900 N N . GLN A 1 252 ? 9.260 2.850 24.410 1.00 94.38 252 GLN A N 1
ATOM 1901 C CA . GLN A 1 252 ? 9.670 2.493 25.767 1.00 94.38 252 GLN A CA 1
ATOM 1902 C C . GLN A 1 252 ? 9.264 3.557 26.797 1.00 94.38 252 GLN A C 1
ATOM 1904 O O . GLN A 1 252 ? 8.770 3.211 27.870 1.00 94.38 252 GLN A O 1
ATOM 1909 N N . VAL A 1 253 ? 9.415 4.846 26.471 1.00 95.12 253 VAL A N 1
ATOM 1910 C CA . VAL A 1 253 ? 8.962 5.946 27.341 1.00 95.12 253 VAL A CA 1
ATOM 1911 C C . VAL A 1 253 ? 7.445 5.897 27.534 1.00 95.12 253 VAL A C 1
ATOM 1913 O O . VAL A 1 253 ? 6.971 5.998 28.666 1.00 95.12 253 VAL A O 1
ATOM 1916 N N . ILE A 1 254 ? 6.685 5.680 26.457 1.00 94.25 254 ILE A N 1
ATOM 1917 C CA . ILE A 1 254 ? 5.222 5.557 26.512 1.00 94.25 254 ILE A CA 1
ATOM 1918 C C . ILE A 1 254 ? 4.809 4.352 27.368 1.00 94.25 254 ILE A C 1
ATOM 1920 O O . ILE A 1 254 ? 3.923 4.478 28.210 1.00 94.25 254 ILE A O 1
ATOM 1924 N N . ASN A 1 255 ? 5.480 3.207 27.222 1.00 92.50 255 ASN A N 1
ATOM 1925 C CA . ASN A 1 255 ? 5.210 2.012 28.024 1.00 92.50 255 ASN A CA 1
ATOM 1926 C C . ASN A 1 255 ? 5.497 2.240 29.514 1.00 92.50 255 ASN A C 1
ATOM 1928 O O . ASN A 1 255 ? 4.697 1.847 30.361 1.00 92.50 255 ASN A O 1
ATOM 1932 N N . ASN A 1 256 ? 6.596 2.917 29.851 1.00 95.31 256 ASN A N 1
ATOM 1933 C CA . ASN A 1 256 ? 6.906 3.263 31.238 1.00 95.31 256 ASN A CA 1
ATOM 1934 C C . ASN A 1 256 ? 5.851 4.206 31.835 1.00 95.31 256 ASN A C 1
ATOM 1936 O O . ASN A 1 256 ? 5.424 4.010 32.974 1.00 95.31 256 ASN A O 1
ATOM 1940 N N . LEU A 1 257 ? 5.389 5.194 31.060 1.00 94.19 257 LEU A N 1
ATOM 1941 C CA . LEU A 1 257 ? 4.289 6.072 31.458 1.00 94.19 257 LEU A CA 1
ATOM 1942 C C . LEU A 1 257 ? 2.996 5.274 31.689 1.00 94.19 257 LEU A C 1
ATOM 1944 O O . LEU A 1 257 ? 2.333 5.469 32.705 1.00 94.19 257 LEU A O 1
ATOM 1948 N N . ALA A 1 258 ? 2.667 4.347 30.786 1.00 93.81 258 ALA A N 1
ATOM 1949 C CA . ALA A 1 258 ? 1.498 3.478 30.894 1.00 93.81 258 ALA A CA 1
ATOM 1950 C C . ALA A 1 258 ? 1.522 2.643 32.183 1.00 93.81 258 ALA A C 1
ATOM 1952 O O . ALA A 1 258 ? 0.523 2.578 32.900 1.00 93.81 258 ALA A O 1
ATOM 1953 N N . LEU A 1 259 ? 2.675 2.050 32.508 1.00 92.88 259 LEU A N 1
ATOM 1954 C CA . LEU A 1 259 ? 2.872 1.289 33.742 1.00 92.88 259 LEU A CA 1
ATOM 1955 C C . LEU A 1 259 ? 2.732 2.177 34.984 1.00 92.88 259 LEU A C 1
ATOM 1957 O O . LEU A 1 259 ? 2.042 1.795 35.929 1.00 92.88 259 LEU A O 1
ATOM 1961 N N . GLY A 1 260 ? 3.327 3.373 34.9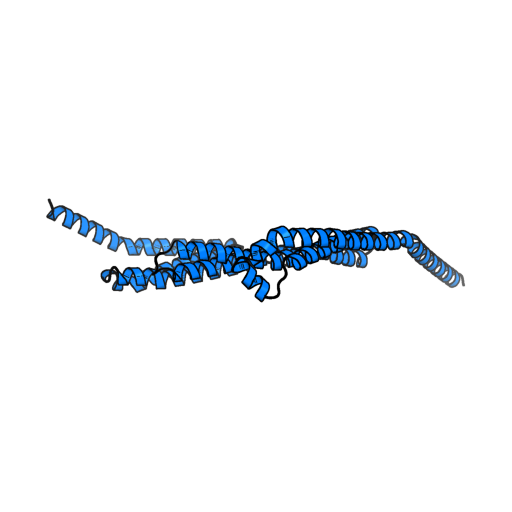78 1.00 93.25 260 GLY A N 1
ATOM 1962 C CA . GLY A 1 260 ? 3.191 4.336 36.075 1.00 93.25 260 GLY A CA 1
ATOM 1963 C C . GLY A 1 260 ? 1.735 4.743 36.322 1.00 93.25 260 GLY A C 1
ATOM 1964 O O . GLY A 1 260 ? 1.276 4.743 37.465 1.00 93.25 260 GLY A O 1
ATOM 1965 N N . LEU A 1 261 ? 0.982 5.012 35.252 1.00 91.75 261 LEU A N 1
ATOM 1966 C CA . LEU A 1 261 ? -0.451 5.303 35.325 1.00 91.75 261 LEU A CA 1
ATOM 1967 C C . LEU A 1 261 ? -1.246 4.103 35.855 1.00 91.75 261 LEU A C 1
ATOM 1969 O O . LEU A 1 261 ? -2.087 4.275 36.736 1.00 91.75 261 LEU A O 1
ATOM 1973 N N . ALA A 1 262 ? -0.960 2.888 35.381 1.00 90.06 262 ALA A N 1
ATOM 1974 C CA . ALA A 1 262 ? -1.618 1.672 35.856 1.00 90.06 262 ALA A CA 1
ATOM 1975 C C . ALA A 1 262 ? -1.411 1.455 37.365 1.00 90.06 262 ALA A C 1
ATOM 1977 O O . ALA A 1 262 ? -2.364 1.140 38.077 1.00 90.06 262 ALA A O 1
ATOM 1978 N N . ILE A 1 263 ? -0.194 1.690 37.868 1.00 91.75 263 ILE A N 1
ATOM 1979 C CA . ILE A 1 263 ? 0.115 1.622 39.304 1.00 91.75 263 ILE A CA 1
ATOM 1980 C C . ILE A 1 263 ? -0.667 2.691 40.077 1.00 91.75 263 ILE A C 1
ATOM 1982 O O . ILE A 1 263 ? -1.272 2.380 41.103 1.00 91.75 263 ILE A O 1
ATOM 1986 N N . ALA A 1 264 ? -0.709 3.932 39.584 1.00 89.00 264 ALA A N 1
ATOM 1987 C CA . ALA A 1 264 ? -1.467 5.005 40.224 1.00 89.00 264 ALA A CA 1
ATOM 1988 C C . ALA A 1 264 ? -2.965 4.662 40.335 1.00 89.00 264 ALA A C 1
ATOM 1990 O O . ALA A 1 264 ? -3.552 4.804 41.408 1.00 89.00 264 ALA A O 1
ATOM 1991 N N . PHE A 1 265 ? -3.573 4.132 39.268 1.00 87.50 265 PHE A N 1
ATOM 1992 C CA . PHE A 1 265 ? -4.966 3.673 39.304 1.00 87.50 265 PHE A CA 1
ATOM 1993 C C . PHE A 1 265 ? -5.177 2.491 40.247 1.00 87.50 265 PHE A C 1
ATOM 1995 O O . PHE A 1 265 ? -6.171 2.469 40.974 1.00 87.50 265 PHE A O 1
ATOM 2002 N N . ALA A 1 266 ? -4.248 1.533 40.279 1.00 87.44 266 ALA A N 1
ATOM 2003 C CA . ALA A 1 266 ? -4.319 0.413 41.209 1.00 87.44 266 ALA A CA 1
ATOM 2004 C C . ALA A 1 266 ? -4.355 0.907 42.663 1.00 87.44 266 ALA A C 1
ATOM 2006 O O . ALA A 1 266 ? -5.203 0.458 43.429 1.00 87.44 266 ALA A O 1
ATOM 2007 N N . ILE A 1 267 ? -3.515 1.886 43.022 1.00 90.62 267 ILE A N 1
ATOM 2008 C CA . ILE A 1 267 ? -3.495 2.493 44.362 1.00 90.62 267 ILE A CA 1
ATOM 2009 C C . ILE A 1 267 ? -4.835 3.169 44.688 1.00 90.62 267 ILE A C 1
ATOM 2011 O O . ILE A 1 267 ? -5.372 2.969 45.778 1.00 90.62 267 ILE A O 1
ATOM 2015 N N . VAL A 1 268 ? -5.411 3.919 43.743 1.00 86.88 268 VAL A N 1
ATOM 2016 C CA . VAL A 1 268 ? -6.712 4.594 43.915 1.00 86.88 268 VAL A CA 1
ATOM 2017 C C . VAL A 1 268 ? -7.866 3.598 44.100 1.00 86.88 268 VAL A C 1
ATOM 2019 O O . VAL A 1 268 ? -8.827 3.897 44.807 1.00 86.88 268 VAL A O 1
ATOM 2022 N N . LEU A 1 269 ? -7.779 2.400 43.516 1.00 85.44 269 LEU A N 1
ATOM 2023 C CA . LEU A 1 269 ? -8.810 1.365 43.634 1.00 85.44 269 LEU A CA 1
ATOM 2024 C C . LEU A 1 269 ? -8.773 0.597 44.967 1.00 85.44 269 LEU A C 1
ATOM 2026 O O . LEU A 1 269 ? -9.796 0.023 45.348 1.00 85.44 269 LEU A O 1
ATOM 2030 N N . ILE A 1 270 ? -7.654 0.601 45.705 1.00 88.88 270 ILE A N 1
ATOM 2031 C CA . ILE A 1 270 ? -7.504 -0.157 46.965 1.00 88.88 270 ILE A CA 1
ATOM 2032 C C . ILE A 1 270 ? -8.604 0.180 47.996 1.00 88.88 270 ILE A C 1
ATOM 2034 O O . ILE A 1 270 ? -9.256 -0.752 48.482 1.00 88.88 270 ILE A O 1
ATOM 2038 N N . PRO A 1 271 ? -8.880 1.458 48.340 1.00 85.81 271 PRO A N 1
ATOM 2039 C CA . PRO A 1 271 ? -9.896 1.794 49.340 1.00 85.81 271 PRO A CA 1
ATOM 2040 C C . PRO A 1 271 ? -11.308 1.390 48.902 1.00 85.81 271 PRO A C 1
ATOM 2042 O O . PRO A 1 271 ? -12.112 0.942 49.721 1.00 85.81 271 PRO A O 1
ATOM 2045 N N . ILE A 1 272 ? -11.599 1.514 47.604 1.00 83.44 272 ILE A N 1
ATOM 2046 C CA . ILE A 1 272 ? -12.894 1.165 47.010 1.00 83.44 272 ILE A CA 1
ATOM 2047 C C . ILE A 1 272 ? -13.113 -0.348 47.097 1.00 83.44 272 ILE A C 1
ATOM 2049 O O . ILE A 1 272 ? -14.156 -0.798 47.575 1.00 83.44 272 ILE A O 1
ATOM 2053 N N . ALA A 1 273 ? -12.111 -1.136 46.702 1.00 83.06 273 ALA A N 1
ATOM 2054 C CA . ALA A 1 273 ? -12.151 -2.590 46.791 1.00 83.06 273 ALA A CA 1
ATOM 2055 C C . ALA A 1 273 ? -12.343 -3.059 48.243 1.00 83.06 273 ALA A C 1
ATOM 2057 O O . ALA A 1 273 ? -13.188 -3.916 48.508 1.00 83.06 273 ALA A O 1
ATOM 2058 N N . PHE A 1 274 ? -11.630 -2.448 49.196 1.00 87.12 274 PHE A N 1
ATOM 2059 C CA . PHE A 1 274 ? -11.776 -2.760 50.619 1.00 87.12 274 PHE A CA 1
ATOM 2060 C C . PHE A 1 274 ? -13.175 -2.416 51.152 1.00 87.12 274 PHE A C 1
ATOM 2062 O O . PHE A 1 274 ? -13.779 -3.213 51.874 1.00 87.12 274 PHE A O 1
ATOM 2069 N N . TYR A 1 275 ? -13.729 -1.260 50.772 1.00 86.44 275 TYR A N 1
ATOM 2070 C CA . TYR A 1 275 ? -15.087 -0.858 51.143 1.00 86.44 275 TYR A CA 1
ATOM 2071 C C . TYR A 1 275 ? -16.144 -1.833 50.607 1.00 86.44 275 TYR A C 1
ATOM 2073 O O . TYR A 1 275 ? -17.014 -2.275 51.364 1.00 86.44 275 TYR A O 1
ATOM 2081 N N . LEU A 1 276 ? -16.055 -2.213 49.328 1.00 86.19 276 LEU A N 1
ATOM 2082 C CA . LEU A 1 276 ? -16.988 -3.153 48.703 1.00 86.19 276 LEU A CA 1
ATOM 2083 C C . LEU A 1 276 ? -16.888 -4.551 49.324 1.00 86.19 276 LEU A C 1
ATOM 2085 O O . LEU A 1 276 ? -17.919 -5.135 49.659 1.00 86.19 276 LEU A O 1
ATOM 2089 N N . ALA A 1 277 ? -15.671 -5.051 49.560 1.00 86.12 277 ALA A N 1
ATOM 2090 C CA . ALA A 1 277 ? -15.448 -6.328 50.236 1.00 86.12 277 ALA A CA 1
ATOM 2091 C C . ALA A 1 277 ? -16.048 -6.326 51.651 1.00 86.12 277 ALA A C 1
ATOM 2093 O O . ALA A 1 277 ? -16.787 -7.240 52.023 1.00 86.12 277 ALA A O 1
ATOM 2094 N N . LYS A 1 278 ? -15.814 -5.258 52.427 1.00 89.56 278 LYS A N 1
ATOM 2095 C CA . LYS A 1 278 ? -16.391 -5.100 53.769 1.00 89.56 278 LYS A CA 1
ATOM 2096 C C . LYS A 1 278 ? -17.921 -5.047 53.727 1.00 89.56 278 LYS A C 1
ATOM 2098 O O . LYS A 1 278 ? -18.573 -5.676 54.559 1.00 89.56 278 LYS A O 1
ATOM 2103 N N . LYS A 1 279 ? -18.506 -4.320 52.768 1.00 87.81 279 LYS A N 1
ATOM 2104 C CA . LYS A 1 279 ? -19.962 -4.229 52.588 1.00 87.81 279 LYS A CA 1
ATOM 2105 C C . LYS A 1 279 ? -20.567 -5.597 52.271 1.00 87.81 279 LYS A C 1
ATOM 2107 O O . LYS A 1 279 ? -21.507 -5.985 52.953 1.00 87.81 279 LYS A O 1
ATOM 2112 N N . ALA A 1 280 ? -19.989 -6.336 51.323 1.00 84.38 280 ALA A N 1
ATOM 2113 C CA . ALA A 1 280 ? -20.434 -7.676 50.936 1.00 84.38 280 ALA A CA 1
ATOM 2114 C C . ALA A 1 280 ? -20.393 -8.675 52.106 1.00 84.38 280 ALA A C 1
ATOM 2116 O O . ALA A 1 280 ? -21.350 -9.420 52.319 1.00 84.38 280 ALA A O 1
ATOM 2117 N N . LEU A 1 281 ? -19.328 -8.640 52.915 1.00 86.25 281 LEU A N 1
ATOM 2118 C CA . LEU A 1 281 ? -19.208 -9.465 54.121 1.00 86.25 281 LEU A CA 1
ATOM 2119 C C . LEU A 1 281 ? -20.292 -9.140 55.162 1.00 86.25 281 LEU A C 1
ATOM 2121 O O . LEU A 1 281 ? -20.815 -10.042 55.814 1.00 86.25 281 LEU A O 1
ATOM 2125 N N . MET A 1 282 ? -20.664 -7.865 55.314 1.00 85.62 282 MET A N 1
ATOM 2126 C CA . MET A 1 282 ? -21.720 -7.457 56.248 1.00 85.62 282 MET A CA 1
ATOM 2127 C C . MET A 1 282 ? -23.126 -7.852 55.779 1.00 85.62 282 MET A C 1
ATOM 2129 O O . MET A 1 282 ? -23.955 -8.190 56.621 1.00 85.62 282 MET A O 1
ATOM 2133 N N . THR A 1 283 ? -23.414 -7.836 54.473 1.00 81.38 283 THR A N 1
ATOM 2134 C CA . THR A 1 283 ? -24.691 -8.339 53.933 1.00 81.38 283 THR A CA 1
ATOM 2135 C C . THR A 1 283 ? -24.795 -9.855 54.037 1.00 81.38 283 THR A C 1
ATOM 2137 O O . THR A 1 283 ? -25.839 -10.348 54.451 1.00 81.38 283 THR A O 1
ATOM 2140 N N . ALA A 1 284 ? -23.715 -10.591 53.752 1.00 78.31 284 ALA A N 1
ATOM 2141 C CA . ALA A 1 284 ? -23.679 -12.045 53.922 1.00 78.31 284 ALA A CA 1
ATOM 2142 C C . ALA A 1 284 ? -23.952 -12.461 55.379 1.00 78.31 284 ALA A C 1
ATOM 2144 O O . ALA A 1 284 ? -24.673 -13.419 55.628 1.00 78.31 284 ALA A O 1
ATOM 2145 N N . LYS A 1 285 ? -23.449 -11.687 56.349 1.00 73.44 285 LYS A N 1
ATOM 2146 C CA . LYS A 1 285 ? -23.658 -11.929 57.785 1.00 73.44 285 LYS A CA 1
ATOM 2147 C C . LYS A 1 285 ? -25.056 -11.543 58.301 1.00 73.44 285 LYS A C 1
ATOM 2149 O O . LYS A 1 285 ? -25.378 -11.862 59.436 1.00 73.44 285 LYS A O 1
ATOM 2154 N N . LYS A 1 286 ? -25.866 -10.821 57.517 1.00 63.62 286 LYS A N 1
ATOM 2155 C CA . LYS A 1 286 ? -27.245 -10.429 57.876 1.00 63.62 286 LYS A CA 1
ATOM 2156 C C . LYS A 1 286 ? -28.324 -11.323 57.247 1.00 63.62 286 LYS A C 1
ATOM 2158 O O . LYS A 1 286 ? -29.484 -11.178 57.614 1.00 63.62 286 LYS A O 1
ATOM 2163 N N . GLY A 1 287 ? -27.961 -12.174 56.285 1.00 57.69 287 GLY A N 1
ATOM 2164 C CA . GLY A 1 287 ? -28.884 -13.044 55.543 1.00 57.69 287 GLY A CA 1
ATOM 2165 C C . GLY A 1 287 ? -28.800 -14.536 55.888 1.00 57.69 287 GLY A C 1
ATOM 2166 O O . GLY A 1 287 ? -29.480 -15.321 55.233 1.00 57.69 287 GLY A O 1
ATOM 2167 N N . GLY A 1 288 ? -27.976 -14.923 56.865 1.00 47.03 288 GLY A N 1
ATOM 2168 C CA . GLY A 1 288 ? -27.921 -16.264 57.460 1.00 47.03 288 GLY A CA 1
ATOM 2169 C C . GLY A 1 288 ? -28.134 -16.176 58.961 1.00 47.03 288 GLY A C 1
ATOM 2170 O O . GLY A 1 288 ? -28.663 -17.157 59.519 1.00 47.03 288 GLY A O 1
#

Sequence (288 aa):
MKILADALNQFQQNLVNVLNEVVNRLPSIIGAIIIVLIGYVAGELIGSAINKVIQKFVEKPLNRTDIGKTIRELGLDLSDLIGGLTKAFIISISIVAAVDLLAIPGEAGTIIARVANYLPYLVGGITVLTIGVILALGFAKYIGSFLKKAFPEGYVSLAVLIENFILLGLIAVVITISLDLLDLQSTLIYPLVLGSLVIAIGVFIADSGLRIIIERHPEFKELAPFLQFLIILVFLIIGVSAVFSGYPSTTQVINNLALGLAIAFAIVLIPIAFYLAKKALMTAKKGG

pLDDT: mean 89.87, std 6.94, range [47.03, 98.44]

Secondary structure (DSSP, 8-state):
-HHHHHHHHHHHHHHHHHHHHHHHHHHHHHHHHHHHHHHHHHHHHHHHHHHHHHIIIIIHHHTTSHHHHHHHHTT--HHHHHHHHHHHHHHHHHHHHHHHHHT--HHHHHHHHHHHHHHHHHHHHHHHHHHHHHHHHHHHHHHHHHHHHHS-GGGHHHHHHHHHHHHHHHHHHHHHHHHHHTT---TTHHHHHHHHHHHHHHHHHHHHHHHHHHHH-GGGTTTHHHHHHHHHHHHHHHHHHHHTTT-HHHHHHHHHHHHHHHHHHHHHHHHHHHHHHHHHHHHHTT--

Radius of gyration: 32.36 Å; chains: 1; bounding box: 88×38×95 Å